Protein AF-A0A9J9QCH2-F1 (afdb_monomer_lite)

Foldseek 3Di:
DPPPPPDDPVLLVVLLVQLVVCVVVDPDSQRSLCVRQVVSPHHSVVNVVSNVVVLVVVVPDDDDDPPDDDDDDDQDPVNVVCVVVDDPPVVLVVQFADPPAFEKEAEDDDLPDPCQQVVVQLVVQKDFDFDPQCPDPVVPPCVSVVPDDPLVNVQCCCQQPVHDFNHKYFYASHLFWTFWIWTFHDHKDFAQPDDPSNDNRRGIMTGIDIPDGRGGDGCCVVQVNDTHDNGIDTPPRDD

Sequence (239 aa):
MKKTNKFSPEVRERAVRMVQEQRGDYPSLWAAIESIAPKIGCVPQTLNEWVIRAVTDDVQEDGESPGGLAYRVEAGVFKRICDDAKRDKVSEAQVGIRPDATVWKMSIEEAASDGVTRNYCFNHGEARIGWENAGDLLTQNFEKMAELGGKEKSSLRHFGFNVQPGDVVVCLKTVKTIQAVGVVTGSYQYESDVPPGVRTDYVHKLPIHWLATGIDLDITALNGGKQLCKCLGTAKAGL

InterPro domains:
  IPR036388 Winged helix-like DNA-binding domain superfamily [G3DSA:1.10.10.10] (1-65)
  IPR059470 Domain of unknown function DUF8426 [PF28530] (104-228)

Radius of gyration: 30.11 Å; chains: 1; bounding box: 72×35×80 Å

Structure (mmCIF, N/CA/C/O backbone):
data_AF-A0A9J9QCH2-F1
#
_entry.id   AF-A0A9J9QCH2-F1
#
loop_
_atom_site.group_PDB
_atom_site.id
_atom_site.type_symbol
_atom_site.label_atom_id
_atom_site.label_alt_id
_atom_site.label_comp_id
_atom_site.label_asym_id
_atom_site.label_entity_id
_atom_site.label_seq_id
_atom_site.pdbx_PDB_ins_code
_atom_site.Cartn_x
_atom_site.Cartn_y
_atom_site.Cartn_z
_atom_site.occupancy
_atom_site.B_iso_or_equiv
_atom_site.auth_seq_id
_atom_site.auth_comp_id
_atom_site.auth_asym_id
_atom_site.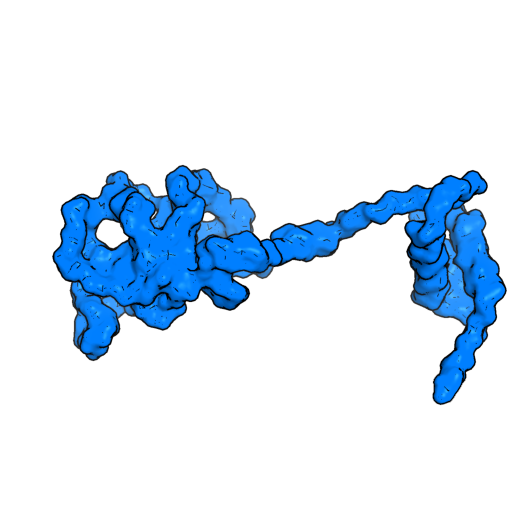auth_atom_id
_atom_site.pdbx_PDB_model_num
ATOM 1 N N . MET A 1 1 ? -8.515 -17.096 52.917 1.00 37.62 1 MET A N 1
ATOM 2 C CA . MET A 1 1 ? -9.091 -16.005 53.738 1.00 37.62 1 MET A CA 1
ATOM 3 C C . MET A 1 1 ? -10.393 -15.549 53.095 1.00 37.62 1 MET A C 1
ATOM 5 O O . MET A 1 1 ? -10.356 -15.093 51.959 1.00 37.62 1 MET A O 1
ATOM 9 N N . LYS A 1 2 ? -11.546 -15.723 53.755 1.00 44.03 2 LYS A N 1
ATOM 10 C CA . LYS A 1 2 ? -12.816 -15.171 53.255 1.00 44.03 2 LYS A CA 1
ATOM 11 C C . LYS A 1 2 ? -12.739 -13.648 53.406 1.00 44.03 2 LYS A C 1
ATOM 13 O O . LYS A 1 2 ? -12.554 -13.178 54.524 1.00 44.03 2 LYS A O 1
ATOM 18 N N . LYS A 1 3 ? -12.814 -12.891 52.304 1.00 49.59 3 LYS A N 1
ATOM 19 C CA . LYS A 1 3 ? -12.922 -11.424 52.365 1.00 49.59 3 LYS A CA 1
ATOM 20 C C . LYS A 1 3 ? -14.180 -11.105 53.172 1.00 49.59 3 LYS A C 1
ATOM 22 O O . LYS A 1 3 ? -15.280 -11.442 52.741 1.00 49.59 3 LYS A O 1
ATOM 27 N N . THR A 1 4 ? -14.024 -10.518 54.351 1.00 54.59 4 THR A N 1
ATOM 28 C CA . THR A 1 4 ? -15.150 -10.006 55.128 1.00 54.59 4 THR A CA 1
ATOM 29 C C . THR A 1 4 ? -15.750 -8.851 54.335 1.00 54.59 4 THR A C 1
ATOM 31 O O . THR A 1 4 ? -15.150 -7.786 54.194 1.00 54.59 4 THR A O 1
ATOM 34 N N . ASN A 1 5 ? -16.903 -9.091 53.710 1.00 59.94 5 ASN A N 1
ATOM 35 C CA . ASN A 1 5 ? -17.622 -8.054 52.984 1.00 59.94 5 ASN A CA 1
ATOM 36 C C . ASN A 1 5 ? -18.111 -7.039 54.022 1.00 59.94 5 ASN A C 1
ATOM 38 O O . ASN A 1 5 ? -18.976 -7.349 54.832 1.00 59.94 5 ASN A O 1
ATOM 42 N N . LYS A 1 6 ? -17.509 -5.845 54.028 1.00 71.69 6 LYS A N 1
ATOM 43 C CA . LYS A 1 6 ? -17.706 -4.811 55.061 1.00 71.69 6 LYS A CA 1
ATOM 44 C C . LYS A 1 6 ? -19.142 -4.263 55.124 1.00 71.69 6 LYS A C 1
ATOM 46 O O . LYS A 1 6 ? -19.502 -3.621 56.100 1.00 71.69 6 LYS A O 1
ATOM 51 N N . PHE A 1 7 ? -19.941 -4.529 54.090 1.00 81.19 7 PHE A N 1
ATOM 52 C CA . PHE A 1 7 ? -21.334 -4.111 53.947 1.00 81.19 7 PHE A CA 1
ATOM 53 C C . PHE A 1 7 ? -22.194 -5.326 53.603 1.00 81.19 7 PHE A C 1
ATOM 55 O O . PHE A 1 7 ? -21.839 -6.070 52.678 1.00 81.19 7 PHE A O 1
ATOM 62 N N . SER A 1 8 ? -23.294 -5.508 54.336 1.00 85.44 8 SER A N 1
ATOM 63 C CA . SER A 1 8 ? -24.247 -6.595 54.109 1.00 85.44 8 SER A CA 1
ATOM 64 C C . SER A 1 8 ? -25.074 -6.355 52.834 1.00 85.44 8 SER A C 1
ATOM 66 O O . SER A 1 8 ? -25.175 -5.205 52.391 1.00 85.44 8 SER A O 1
ATOM 68 N N . PRO A 1 9 ? -25.641 -7.406 52.215 1.00 85.00 9 PRO A N 1
ATOM 69 C CA . PRO A 1 9 ? -26.493 -7.271 51.030 1.00 85.00 9 PRO A CA 1
ATOM 70 C C . PRO A 1 9 ? -27.656 -6.293 51.239 1.00 85.00 9 PRO A C 1
ATOM 72 O O . PRO A 1 9 ? -27.883 -5.425 50.402 1.00 85.00 9 PRO A O 1
ATOM 75 N N . GLU A 1 10 ? -28.287 -6.329 52.413 1.00 85.44 10 GLU A N 1
ATOM 76 C CA . GLU A 1 10 ? -29.439 -5.487 52.755 1.00 85.44 10 GLU A CA 1
ATOM 77 C C . GLU A 1 10 ? -29.064 -3.997 52.781 1.00 85.44 10 GLU A C 1
ATOM 79 O O . GLU A 1 10 ? -29.846 -3.132 52.381 1.00 85.44 10 GLU A O 1
ATOM 84 N N . VAL A 1 11 ? -27.842 -3.671 53.226 1.00 88.25 11 VAL A N 1
ATOM 85 C CA . VAL A 1 11 ? -27.328 -2.291 53.205 1.00 88.25 11 VAL A CA 1
ATOM 86 C C . VAL A 1 11 ? -27.106 -1.816 51.769 1.00 88.25 11 VAL A C 1
ATOM 88 O O . VAL A 1 11 ? -27.379 -0.653 51.469 1.00 88.25 11 VAL A O 1
ATOM 91 N N . ARG A 1 12 ? -26.649 -2.698 50.872 1.00 89.00 12 ARG A N 1
ATOM 92 C CA . ARG A 1 12 ? -26.429 -2.364 49.455 1.00 89.00 12 ARG A CA 1
ATOM 93 C C . ARG A 1 12 ? -27.744 -2.120 48.737 1.00 89.00 12 ARG A C 1
ATOM 95 O O . ARG A 1 12 ? -27.887 -1.083 48.100 1.00 89.00 12 ARG A O 1
ATOM 102 N N . GLU A 1 13 ? -28.709 -3.019 48.899 1.00 87.19 13 GLU A N 1
ATOM 103 C CA . GLU A 1 13 ? -30.046 -2.890 48.309 1.00 87.19 13 GLU A CA 1
ATOM 104 C C . GLU A 1 13 ? -30.745 -1.618 48.793 1.00 87.19 13 GLU A C 1
ATOM 106 O O . GLU A 1 13 ? -31.268 -0.844 47.991 1.00 87.19 13 GLU A O 1
ATOM 111 N N . ARG A 1 14 ? -30.677 -1.329 50.100 1.00 90.62 14 ARG A N 1
ATOM 112 C CA . ARG A 1 14 ? -31.226 -0.088 50.660 1.00 90.62 14 ARG A CA 1
ATOM 113 C C . ARG A 1 14 ? -30.552 1.156 50.079 1.00 90.62 14 ARG A C 1
ATOM 115 O O . ARG A 1 14 ? -31.236 2.143 49.818 1.00 90.62 14 ARG A O 1
ATOM 122 N N . ALA A 1 15 ? -29.231 1.132 49.915 1.00 90.88 15 ALA A N 1
ATOM 123 C CA . ALA A 1 15 ? -28.486 2.254 49.358 1.00 90.88 15 ALA A CA 1
ATOM 124 C C . ALA A 1 15 ? -28.833 2.490 47.880 1.00 90.88 15 ALA A C 1
ATOM 126 O O . ALA A 1 15 ? -29.064 3.633 47.491 1.00 90.88 15 ALA A O 1
ATOM 127 N N . VAL A 1 16 ? -28.943 1.423 47.081 1.00 89.94 16 VAL A N 1
ATOM 128 C CA . VAL A 1 16 ? -29.374 1.494 45.675 1.00 89.94 16 VAL A CA 1
ATOM 129 C C . VAL A 1 16 ? -30.797 2.041 45.571 1.00 89.94 16 VAL A C 1
ATOM 131 O O . VAL A 1 16 ? -31.025 2.984 44.816 1.00 89.94 16 VAL A O 1
ATOM 134 N N . ARG A 1 17 ? -31.734 1.538 46.385 1.00 89.81 17 ARG A N 1
ATOM 135 C CA . ARG A 1 17 ? -33.118 2.034 46.409 1.00 89.81 17 ARG A CA 1
ATOM 136 C C . ARG A 1 17 ? -33.195 3.516 46.776 1.00 89.81 17 ARG A C 1
ATOM 138 O O . ARG A 1 17 ? -33.914 4.268 46.134 1.00 89.81 17 ARG A O 1
ATOM 145 N N . MET A 1 18 ? -32.405 3.965 47.751 1.00 90.94 18 MET A N 1
ATOM 146 C CA . MET A 1 18 ? -32.353 5.382 48.131 1.00 90.94 18 MET A CA 1
ATOM 147 C C . MET A 1 18 ? -31.855 6.274 46.984 1.00 90.94 18 MET A C 1
ATOM 149 O O . MET A 1 18 ? -32.381 7.368 46.788 1.00 90.94 18 MET A O 1
ATOM 153 N N . VAL A 1 19 ? -30.867 5.809 46.209 1.00 89.75 19 VAL A N 1
ATOM 154 C CA . VAL A 1 19 ? -30.395 6.513 45.004 1.00 89.75 19 VAL A CA 1
ATOM 155 C C . VAL A 1 19 ? -31.485 6.574 43.938 1.00 89.75 19 VAL A C 1
ATOM 157 O O . VAL A 1 19 ? -31.624 7.609 43.292 1.00 89.75 19 VAL A O 1
ATOM 160 N N . GLN A 1 20 ? -32.264 5.505 43.766 1.00 85.62 20 GLN A N 1
ATOM 161 C CA . GLN A 1 20 ? -33.381 5.463 42.818 1.00 85.62 20 GLN A CA 1
ATOM 162 C C . GLN A 1 20 ? -34.517 6.413 43.228 1.00 85.62 20 GLN A C 1
ATOM 164 O O . GLN A 1 20 ? -34.970 7.198 42.400 1.00 85.62 20 GLN A O 1
ATOM 169 N N . GLU A 1 21 ? -34.925 6.396 44.500 1.00 87.75 21 GLU A N 1
ATOM 170 C CA . GLU A 1 21 ? -36.003 7.240 45.040 1.00 87.75 21 GLU A CA 1
ATOM 171 C C . GLU A 1 21 ? -35.668 8.735 44.958 1.00 87.75 21 GLU A C 1
ATOM 173 O O . GLU A 1 21 ? -36.505 9.536 44.553 1.00 87.75 21 GLU A O 1
ATOM 178 N N . GLN A 1 22 ? -34.435 9.119 45.302 1.00 87.06 22 GLN A N 1
ATOM 179 C CA . GLN A 1 22 ? -34.020 10.528 45.323 1.00 87.06 22 GLN A CA 1
ATOM 180 C C . GLN A 1 22 ? -33.456 11.004 43.977 1.00 87.06 22 GLN A C 1
ATOM 182 O O . GLN A 1 22 ? -33.099 12.169 43.842 1.00 87.06 22 GLN A O 1
ATOM 187 N N . ARG A 1 23 ? -33.365 10.137 42.956 1.00 82.19 23 ARG A N 1
ATOM 188 C CA . ARG A 1 23 ? -32.732 10.441 41.658 1.00 82.19 23 ARG A CA 1
ATOM 189 C C . ARG A 1 23 ? -33.266 11.717 41.007 1.00 82.19 23 ARG A C 1
ATOM 191 O O . ARG A 1 23 ? -32.474 12.442 40.400 1.00 82.19 23 ARG A O 1
ATOM 198 N N . GLY A 1 24 ? -34.583 11.929 41.088 1.00 82.56 24 GLY A N 1
ATOM 199 C CA . GLY A 1 24 ? -35.300 13.040 40.455 1.00 82.56 24 GLY A CA 1
ATOM 200 C C . GLY A 1 24 ? -34.957 14.411 41.035 1.00 82.56 24 GLY A C 1
ATOM 201 O O . GLY A 1 24 ? -35.100 15.412 40.339 1.00 82.56 24 GLY A O 1
ATOM 202 N N . ASP A 1 25 ? -34.420 14.447 42.254 1.00 90.56 25 ASP A N 1
ATOM 203 C CA . ASP A 1 25 ? -34.044 15.684 42.942 1.00 90.56 25 ASP A CA 1
ATOM 204 C C . ASP A 1 25 ? -32.638 16.177 42.548 1.00 90.56 25 ASP A C 1
ATOM 206 O O . ASP A 1 25 ? -32.209 17.251 42.974 1.00 90.56 25 ASP A O 1
ATOM 210 N N . TYR A 1 26 ? -31.903 15.411 41.725 1.00 88.19 26 TYR A N 1
ATOM 211 C CA . TYR A 1 26 ? -30.518 15.708 41.348 1.00 88.19 26 TYR A CA 1
ATOM 212 C C . TYR A 1 26 ? -30.301 15.778 39.827 1.00 88.19 26 TYR A C 1
ATOM 214 O O . TYR A 1 26 ? -30.812 14.946 39.071 1.00 88.19 26 TYR A O 1
ATOM 222 N N . PRO A 1 27 ? -29.418 16.679 39.352 1.00 81.12 27 PRO A N 1
ATOM 223 C CA . PRO A 1 27 ? -29.160 16.877 37.924 1.00 81.12 27 PRO A CA 1
ATOM 224 C C . PRO A 1 27 ? -28.510 15.667 37.228 1.00 81.12 27 PRO A C 1
ATOM 226 O O . PRO A 1 27 ? -28.588 15.544 36.008 1.00 81.12 27 PRO A O 1
ATOM 229 N N . SER A 1 28 ? -27.864 14.749 37.959 1.00 85.81 28 SER A N 1
ATOM 230 C CA . SER A 1 28 ? -27.173 13.592 37.370 1.00 85.81 28 SER A CA 1
ATOM 231 C C . SER A 1 28 ? -27.058 12.389 38.318 1.00 85.81 28 SER A C 1
ATOM 233 O O . SER A 1 28 ? -27.142 12.540 39.537 1.00 85.81 28 SER A O 1
ATOM 235 N N . LEU A 1 29 ? -26.866 11.202 37.713 1.00 81.00 29 LEU A N 1
ATOM 236 C CA . LEU A 1 29 ? -26.454 9.926 38.327 1.00 81.00 29 LEU A CA 1
ATOM 237 C C . LEU A 1 29 ? -25.545 10.153 39.522 1.00 81.00 29 LEU A C 1
ATOM 239 O O . LEU A 1 29 ? -25.828 9.903 40.693 1.00 81.00 29 LEU A O 1
ATOM 243 N N . TRP A 1 30 ? -24.426 10.714 39.115 1.00 88.19 30 TRP A N 1
ATOM 244 C CA . TRP A 1 30 ? -23.286 10.970 39.940 1.00 88.19 30 TRP A CA 1
ATOM 245 C C . TRP A 1 30 ? -23.596 11.952 41.074 1.00 88.19 30 TRP A C 1
ATOM 247 O O . TRP A 1 30 ? -23.216 11.681 42.204 1.00 88.19 30 TRP A O 1
ATOM 257 N N . ALA A 1 31 ? -24.376 13.011 40.825 1.00 85.44 31 ALA A N 1
ATOM 258 C CA . ALA A 1 31 ? -24.753 13.975 41.862 1.00 85.44 31 ALA A CA 1
ATOM 259 C C . ALA A 1 31 ? -25.619 13.353 42.976 1.00 85.44 31 ALA A C 1
ATOM 261 O O . ALA A 1 31 ? -25.411 13.644 44.156 1.00 85.44 31 ALA A O 1
ATOM 262 N N . ALA A 1 32 ? -26.552 12.459 42.627 1.00 89.81 32 ALA A N 1
ATOM 263 C CA . ALA A 1 32 ? -27.333 11.715 43.620 1.00 89.81 32 ALA A CA 1
ATOM 264 C C . ALA A 1 32 ? -26.433 10.772 44.441 1.00 89.81 32 ALA A C 1
ATOM 266 O O . ALA A 1 32 ? -26.502 10.742 45.671 1.00 89.81 32 ALA A O 1
ATOM 267 N N . ILE A 1 33 ? -25.536 10.044 43.768 1.00 90.88 33 ILE A N 1
ATOM 268 C CA . ILE A 1 33 ? -24.588 9.115 44.399 1.00 90.88 33 ILE A CA 1
ATOM 269 C C . ILE A 1 33 ? -23.634 9.850 45.353 1.00 90.88 33 ILE A C 1
ATOM 271 O O . ILE A 1 33 ? -23.445 9.406 46.486 1.00 90.88 33 ILE A O 1
ATOM 275 N N . GLU A 1 34 ? -23.066 10.983 44.935 1.00 92.69 34 GLU A N 1
ATOM 276 C CA . GLU A 1 34 ? -22.178 11.808 45.763 1.00 92.69 34 GLU A CA 1
ATOM 277 C C . GLU A 1 34 ? -22.878 12.319 47.026 1.00 92.69 34 GLU A C 1
ATOM 279 O O . GLU A 1 34 ? -22.270 12.359 48.095 1.00 92.69 34 GLU A O 1
ATOM 284 N N . SER A 1 35 ? -24.168 12.655 46.931 1.00 92.25 35 SER A N 1
ATOM 285 C CA . SER A 1 35 ? -24.957 13.128 48.072 1.00 92.25 35 SER A CA 1
ATOM 286 C C . SER A 1 35 ? -25.361 12.005 49.041 1.00 92.25 35 SER A C 1
ATOM 288 O O . SER A 1 35 ? -25.487 12.235 50.248 1.00 92.25 35 SER A O 1
ATOM 290 N N . ILE A 1 36 ? -25.568 10.783 48.540 1.00 92.62 36 ILE A N 1
ATOM 291 C CA . ILE A 1 36 ? -26.094 9.652 49.322 1.00 92.62 36 ILE A CA 1
ATOM 292 C C . ILE A 1 36 ? -24.981 8.798 49.933 1.00 92.62 36 ILE A C 1
ATOM 294 O O . ILE A 1 36 ? -25.135 8.320 51.058 1.00 92.62 36 ILE A O 1
ATOM 298 N N . ALA A 1 37 ? -23.839 8.635 49.260 1.00 92.00 37 ALA A N 1
ATOM 299 C CA . ALA A 1 37 ? -22.751 7.780 49.739 1.00 92.00 37 ALA A CA 1
ATOM 300 C C . ALA A 1 37 ? -22.273 8.112 51.174 1.00 92.00 37 ALA A C 1
ATOM 302 O O . ALA A 1 37 ? -22.165 7.176 51.980 1.00 92.00 37 ALA A O 1
ATOM 303 N N . PRO A 1 38 ? -22.114 9.397 51.572 1.00 92.75 38 PRO A N 1
ATOM 304 C CA . PRO A 1 38 ? -21.778 9.755 52.950 1.00 92.75 38 PRO A CA 1
ATOM 305 C C . PRO A 1 38 ? -22.840 9.328 53.974 1.00 92.75 38 PRO A C 1
ATOM 307 O O . PRO A 1 38 ? -22.487 8.937 55.083 1.00 92.75 38 PRO A O 1
ATOM 310 N N . LYS A 1 39 ? -24.133 9.338 53.606 1.00 92.06 39 LYS A N 1
ATOM 311 C CA . LYS A 1 39 ? -25.252 8.938 54.487 1.00 92.06 39 LYS A CA 1
ATOM 312 C C . LYS A 1 39 ? -25.252 7.434 54.784 1.00 92.06 39 LYS A C 1
ATOM 314 O O . LYS A 1 39 ? -25.734 7.012 55.829 1.00 92.06 39 LYS A O 1
ATOM 319 N N . ILE A 1 40 ? -24.709 6.635 53.866 1.00 90.81 40 ILE A N 1
ATOM 320 C CA . ILE A 1 40 ? -24.558 5.178 53.998 1.00 90.81 40 ILE A CA 1
ATOM 321 C C . ILE A 1 40 ? -23.216 4.809 54.661 1.00 90.81 40 ILE A C 1
ATOM 323 O O . ILE A 1 40 ? -23.044 3.690 55.142 1.00 90.81 40 ILE A O 1
ATOM 327 N N . GLY A 1 41 ? -22.263 5.746 54.716 1.00 90.00 41 GLY A N 1
ATOM 328 C CA . GLY A 1 41 ? -20.914 5.507 55.236 1.00 90.00 41 GLY A CA 1
ATOM 329 C C . GLY A 1 41 ? -19.997 4.792 54.237 1.00 90.00 41 GLY A C 1
ATOM 3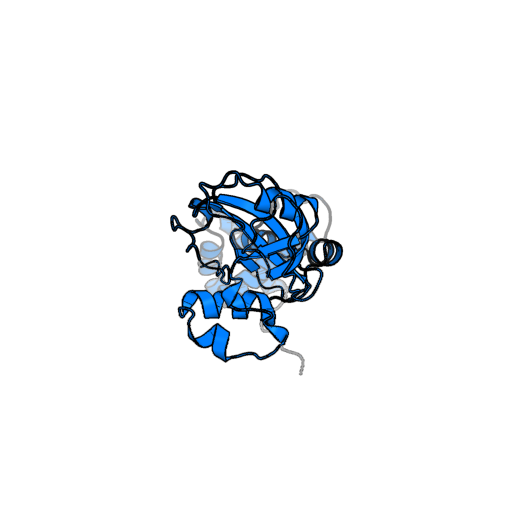30 O O . GLY A 1 41 ? -19.092 4.060 54.639 1.00 90.00 41 GLY A O 1
ATOM 331 N N . CYS A 1 42 ? -20.232 4.979 52.936 1.00 89.81 42 CYS A N 1
ATOM 332 C CA . CYS A 1 42 ? -19.398 4.443 51.860 1.00 89.81 42 CYS A CA 1
ATOM 333 C C . CYS A 1 42 ? -18.866 5.571 50.965 1.00 89.81 42 CYS A C 1
ATOM 335 O O . CYS A 1 42 ? -19.322 6.710 51.040 1.00 89.81 42 CYS A O 1
ATOM 337 N N . VAL A 1 43 ? -17.875 5.266 50.126 1.00 91.00 43 VAL A N 1
ATOM 338 C CA . VAL A 1 43 ? -17.380 6.226 49.129 1.00 91.00 43 VAL A CA 1
ATOM 339 C C . VAL A 1 43 ? -18.273 6.202 47.878 1.00 91.00 43 VAL A C 1
ATOM 341 O O . VAL A 1 43 ? -18.790 5.132 47.541 1.00 91.00 43 VAL A O 1
ATOM 344 N N . PRO A 1 44 ? -18.447 7.331 47.159 1.00 90.44 44 PRO A N 1
ATOM 345 C CA . PRO A 1 44 ? -19.302 7.414 45.968 1.00 90.44 44 PRO A CA 1
ATOM 346 C C . PRO A 1 44 ? -19.027 6.329 44.922 1.00 90.44 44 PRO A C 1
ATOM 348 O O . PRO A 1 44 ? -19.959 5.775 44.348 1.00 90.44 44 PRO A O 1
ATOM 351 N N . GLN A 1 45 ? -17.760 5.953 44.726 1.00 89.06 45 GLN A N 1
ATOM 352 C CA . GLN A 1 45 ? -17.367 4.893 43.794 1.00 89.06 45 GLN A CA 1
ATOM 353 C C . GLN A 1 45 ? -17.980 3.536 44.167 1.00 89.06 45 GLN A C 1
ATOM 355 O O . GLN A 1 45 ? -18.471 2.825 43.297 1.00 89.06 45 GLN A O 1
ATOM 360 N N . THR A 1 46 ? -18.009 3.196 45.459 1.00 89.75 46 THR A N 1
ATOM 361 C CA . THR A 1 46 ? -18.590 1.940 45.953 1.00 89.75 46 THR A CA 1
ATOM 362 C C . THR A 1 46 ? -20.101 1.906 45.751 1.00 89.75 46 THR A C 1
ATOM 364 O O . THR A 1 46 ? -20.644 0.887 45.333 1.00 89.75 46 THR A O 1
ATOM 367 N N . LEU A 1 47 ? -20.784 3.023 46.009 1.00 89.81 47 LEU A N 1
ATOM 368 C CA . LEU A 1 47 ? -22.220 3.121 45.761 1.00 89.81 47 LEU A CA 1
ATOM 369 C C . LEU A 1 47 ? -22.534 3.054 44.258 1.00 89.81 47 LEU A C 1
ATOM 371 O O . LEU A 1 47 ? -23.476 2.374 43.861 1.00 89.81 47 LEU A O 1
ATOM 375 N N . ASN A 1 48 ? -21.710 3.682 43.417 1.00 90.19 48 ASN A N 1
ATOM 376 C CA . ASN A 1 48 ? -21.834 3.602 41.963 1.00 90.19 48 ASN A CA 1
ATOM 377 C C . ASN A 1 48 ? -21.686 2.165 41.441 1.00 90.19 48 ASN A C 1
ATOM 379 O O . ASN A 1 48 ? -22.467 1.742 40.597 1.00 90.19 48 ASN A O 1
ATOM 383 N N . GLU A 1 49 ? -20.741 1.384 41.973 1.00 88.00 49 GLU A N 1
ATOM 384 C CA . GLU A 1 49 ? -20.601 -0.039 41.629 1.00 88.00 49 GLU A CA 1
ATOM 385 C C . GLU A 1 49 ? -21.859 -0.849 41.964 1.00 88.00 49 GLU A C 1
ATOM 387 O O . GLU A 1 49 ? -22.270 -1.698 41.173 1.00 88.00 49 GLU A O 1
ATOM 392 N N . TRP A 1 50 ? -22.492 -0.595 43.115 1.00 89.62 50 TRP A N 1
ATOM 393 C CA . TRP A 1 50 ? -23.731 -1.282 43.497 1.00 89.62 50 TRP A CA 1
ATOM 394 C C . TRP A 1 50 ? -24.902 -0.895 42.596 1.00 89.62 50 TRP A C 1
ATOM 396 O O . TRP A 1 50 ? -25.667 -1.768 42.200 1.00 89.62 50 TRP A O 1
ATOM 406 N N . VAL A 1 51 ? -25.010 0.386 42.231 1.00 86.06 51 VAL A N 1
ATOM 407 C CA . VAL A 1 51 ? -26.039 0.883 41.307 1.00 86.06 51 VAL A CA 1
ATOM 408 C C . VAL A 1 51 ? -25.855 0.287 39.912 1.00 86.06 51 VAL A C 1
ATOM 410 O O . VAL A 1 51 ? -26.819 -0.211 39.341 1.00 86.06 51 VAL A O 1
ATOM 413 N N . ILE A 1 52 ? -24.629 0.276 39.375 1.00 82.31 52 ILE A N 1
ATOM 414 C CA . ILE A 1 52 ? -24.335 -0.344 38.074 1.00 82.31 52 ILE A CA 1
ATOM 415 C C . ILE A 1 52 ? -24.694 -1.826 38.111 1.00 82.31 52 ILE A C 1
ATOM 417 O O . ILE A 1 52 ? -25.348 -2.321 37.198 1.00 82.31 52 ILE A O 1
ATOM 421 N N . ARG A 1 53 ? -24.297 -2.537 39.170 1.00 81.19 53 ARG A N 1
ATOM 422 C CA . ARG A 1 53 ? -24.567 -3.968 39.295 1.00 81.19 53 ARG A CA 1
ATOM 423 C C . ARG A 1 53 ? -26.061 -4.270 39.362 1.00 81.19 53 ARG A C 1
ATOM 425 O O . ARG A 1 53 ? -26.504 -5.123 38.612 1.00 81.19 53 ARG A O 1
ATOM 432 N N . ALA A 1 54 ? -26.826 -3.518 40.152 1.00 80.75 54 ALA A N 1
ATOM 433 C CA . ALA A 1 54 ? -28.280 -3.657 40.205 1.00 80.75 54 ALA A CA 1
ATOM 434 C C . ALA A 1 54 ? -28.930 -3.443 38.829 1.00 80.75 54 ALA A C 1
ATOM 436 O O . ALA A 1 54 ? -29.770 -4.233 38.428 1.00 80.75 54 ALA A O 1
ATOM 437 N N . VAL A 1 55 ? -28.478 -2.439 38.067 1.00 68.81 55 VAL A N 1
ATOM 438 C CA . VAL A 1 55 ? -28.946 -2.200 36.688 1.00 68.81 55 VAL A CA 1
ATOM 439 C C . VAL A 1 55 ? -28.538 -3.329 35.733 1.00 68.81 55 VAL A C 1
ATOM 441 O O . VAL A 1 55 ? -29.235 -3.587 34.763 1.00 68.81 55 VAL A O 1
ATOM 444 N N . THR A 1 56 ? -27.404 -3.990 35.969 1.00 68.88 56 THR A N 1
ATOM 445 C CA . THR A 1 56 ? -26.911 -5.066 35.092 1.00 68.88 56 THR A CA 1
ATOM 446 C C . THR A 1 56 ? -27.610 -6.396 35.383 1.00 68.88 56 THR A C 1
ATOM 448 O O . THR A 1 56 ? -27.888 -7.148 34.452 1.00 68.88 56 THR A O 1
ATOM 451 N N . ASP A 1 57 ? -27.904 -6.663 36.657 1.00 64.44 57 ASP A N 1
ATOM 452 C CA . ASP A 1 57 ? -28.633 -7.847 37.116 1.00 64.44 57 ASP A CA 1
ATOM 453 C C . ASP A 1 57 ? -30.123 -7.767 36.687 1.00 64.44 57 ASP A C 1
ATOM 455 O O . ASP A 1 57 ? -30.665 -8.767 36.225 1.00 64.44 57 ASP A O 1
ATOM 459 N N . ASP A 1 58 ? -30.737 -6.569 36.677 1.00 55.22 58 ASP A N 1
ATOM 460 C CA . ASP A 1 58 ? -32.104 -6.315 36.153 1.00 55.22 58 ASP A CA 1
ATOM 461 C C . ASP A 1 58 ? -32.257 -6.596 34.643 1.00 55.22 58 ASP A C 1
ATOM 463 O O . ASP A 1 58 ? -33.364 -6.759 34.141 1.00 55.22 58 ASP A O 1
ATOM 467 N N . VAL A 1 59 ? -31.157 -6.628 33.883 1.00 54.78 59 VAL A N 1
ATOM 468 C CA . VAL A 1 59 ? -31.177 -6.859 32.424 1.00 54.78 59 VAL A CA 1
ATOM 469 C C . VAL A 1 59 ? -31.088 -8.356 32.082 1.00 54.78 59 VAL A C 1
ATOM 471 O O . VAL A 1 59 ? -31.260 -8.728 30.922 1.00 54.78 59 VAL A O 1
ATOM 474 N N . GLN A 1 60 ? -30.827 -9.228 33.066 1.00 48.41 60 GLN A N 1
ATOM 475 C CA . GLN A 1 60 ? -30.733 -10.680 32.859 1.00 48.41 60 GLN A CA 1
ATOM 476 C C . GLN A 1 60 ? -32.017 -11.455 33.199 1.00 48.41 60 GLN A C 1
ATOM 478 O O . GLN A 1 60 ? -32.117 -12.612 32.792 1.00 48.41 60 GLN A O 1
ATOM 483 N N . GLU A 1 61 ? -32.999 -10.845 33.871 1.00 43.81 61 GLU A N 1
ATOM 484 C CA . GLU A 1 61 ? -34.327 -11.435 34.088 1.00 43.81 61 GLU A CA 1
ATOM 485 C C . GLU A 1 61 ? -35.365 -10.751 33.182 1.00 43.81 61 GLU A C 1
ATOM 487 O O . GLU A 1 61 ? -35.622 -9.553 33.270 1.00 43.81 61 GLU A O 1
ATOM 492 N N . ASP A 1 62 ? -35.913 -11.526 32.246 1.00 41.44 62 ASP A N 1
ATOM 493 C CA . ASP A 1 62 ? -36.887 -11.097 31.246 1.00 41.44 62 ASP A CA 1
ATOM 494 C C . ASP A 1 62 ? -38.110 -10.374 31.842 1.00 41.44 62 ASP A C 1
ATOM 496 O O . ASP A 1 62 ? -38.750 -10.867 32.766 1.00 41.44 62 ASP A O 1
ATOM 500 N N . GLY A 1 63 ? -38.534 -9.301 31.166 1.00 46.22 63 GLY A N 1
ATOM 501 C CA . GLY A 1 63 ? -39.943 -8.906 31.104 1.00 46.22 63 GLY A CA 1
ATOM 502 C C . GLY A 1 63 ? -40.475 -8.064 32.266 1.00 46.22 63 GLY A C 1
ATOM 503 O O . GLY A 1 63 ? -40.812 -8.567 33.327 1.00 46.22 63 GLY A O 1
ATOM 504 N N . GLU A 1 64 ? -40.684 -6.780 31.969 1.00 52.03 64 GLU A N 1
ATOM 505 C CA . GLU A 1 64 ? -41.775 -5.948 32.497 1.00 52.03 64 GLU A CA 1
ATOM 506 C C . GLU A 1 64 ? -41.975 -5.940 34.030 1.00 52.03 64 GLU A C 1
ATOM 508 O O . GLU A 1 64 ? -42.793 -6.669 34.587 1.00 52.03 64 GLU A O 1
ATOM 513 N N . SER A 1 65 ? -41.316 -4.993 34.708 1.00 41.47 65 SER A N 1
ATOM 514 C CA . SER A 1 65 ? -41.726 -4.534 36.042 1.00 41.47 65 SER A CA 1
ATOM 515 C C . SER A 1 65 ? -42.353 -3.130 35.972 1.00 41.47 65 SER A C 1
ATOM 517 O O . SER A 1 65 ? -41.752 -2.216 35.396 1.00 41.47 65 SER A O 1
ATOM 519 N N . PRO A 1 66 ? -43.544 -2.910 36.568 1.00 46.09 66 PRO A N 1
ATOM 520 C CA . PRO A 1 66 ? -44.253 -1.638 36.511 1.00 46.09 66 PRO A CA 1
ATOM 521 C C . PRO A 1 66 ? -43.582 -0.617 37.440 1.00 46.09 66 PRO A C 1
ATOM 523 O O . PRO A 1 66 ? -43.762 -0.646 38.655 1.00 46.09 66 PRO A O 1
ATOM 526 N N . GLY A 1 67 ? -42.806 0.298 36.856 1.00 49.97 67 GLY A N 1
ATOM 527 C CA . GLY A 1 67 ? -42.249 1.472 37.545 1.00 49.97 67 GLY A CA 1
ATOM 528 C C . GLY A 1 67 ? -40.722 1.600 37.542 1.00 49.97 67 GLY A C 1
ATOM 529 O O . GLY A 1 67 ? -40.210 2.589 38.062 1.00 49.97 67 GLY A O 1
ATOM 530 N N . GLY A 1 68 ? -39.986 0.656 36.949 1.00 49.34 68 GLY A N 1
ATOM 531 C CA . GLY A 1 68 ? -38.527 0.738 36.811 1.00 49.34 68 GLY A CA 1
ATOM 532 C C . GLY A 1 68 ? -38.110 1.590 35.610 1.00 49.34 68 GLY A C 1
ATOM 533 O O . GLY A 1 68 ? -38.602 1.388 34.501 1.00 49.34 68 GLY A O 1
ATOM 534 N N . LEU A 1 69 ? -37.199 2.551 35.805 1.00 52.56 69 LEU A N 1
ATOM 535 C CA . LEU A 1 69 ? -36.584 3.287 34.697 1.00 52.56 69 LEU A CA 1
ATOM 536 C C . LEU A 1 69 ? -35.803 2.318 33.796 1.00 52.56 69 LEU A C 1
ATOM 538 O O . LEU A 1 69 ? -34.687 1.918 34.121 1.00 52.56 69 LEU A O 1
ATOM 542 N N . ALA A 1 70 ? -36.367 1.998 32.635 1.00 53.34 70 ALA A N 1
ATOM 543 C CA . ALA A 1 70 ? -35.645 1.346 31.555 1.00 53.34 70 ALA A CA 1
ATOM 544 C C . ALA A 1 70 ? -34.701 2.363 30.893 1.00 53.34 70 ALA A C 1
ATOM 546 O O . ALA A 1 70 ? -35.140 3.352 30.303 1.00 53.34 70 ALA A O 1
ATOM 547 N N . TYR A 1 71 ? -33.394 2.127 30.979 1.00 54.56 71 TYR A N 1
ATOM 548 C CA . TYR A 1 71 ? -32.403 2.900 30.234 1.00 54.56 71 TYR A CA 1
ATOM 549 C C . TYR A 1 71 ? -32.012 2.146 28.969 1.00 54.56 71 TYR A C 1
ATOM 551 O O . TYR A 1 71 ? -31.632 0.976 29.016 1.00 54.56 71 TYR A O 1
ATOM 559 N N . ARG A 1 72 ? -32.042 2.832 27.825 1.00 63.81 72 ARG A N 1
ATOM 560 C CA . ARG A 1 72 ? -31.476 2.288 26.593 1.00 63.81 72 ARG A CA 1
ATOM 561 C C . ARG A 1 72 ? -29.959 2.434 26.648 1.00 63.81 72 ARG A C 1
ATOM 563 O O . ARG A 1 72 ? -29.434 3.543 26.574 1.00 63.81 72 ARG A O 1
ATOM 570 N N . VAL A 1 73 ? -29.251 1.318 26.791 1.00 70.44 73 VAL A N 1
ATOM 571 C CA . VAL A 1 73 ? -27.789 1.300 26.687 1.00 70.44 73 VAL A CA 1
ATOM 572 C C . VAL A 1 73 ? -27.411 1.546 25.229 1.00 70.44 73 VAL A C 1
ATOM 574 O O . VAL A 1 73 ? -27.574 0.674 24.378 1.00 70.44 73 VAL A O 1
ATOM 577 N N . GLU A 1 74 ? -26.905 2.740 24.933 1.00 72.19 74 GLU A N 1
ATOM 578 C CA . GLU A 1 74 ? -26.370 3.079 23.616 1.00 72.19 74 GLU A CA 1
ATOM 579 C C . GLU A 1 74 ? -24.840 3.019 23.621 1.00 72.19 74 GLU A C 1
ATOM 581 O O . GLU A 1 74 ? -24.176 3.286 24.627 1.00 72.19 74 GLU A O 1
ATOM 586 N N . ALA A 1 75 ? -24.255 2.633 22.486 1.00 76.00 75 ALA A N 1
ATOM 587 C CA . ALA A 1 75 ? -22.809 2.616 22.335 1.00 76.00 75 ALA A CA 1
ATOM 588 C C . ALA A 1 75 ? -22.254 4.040 22.491 1.00 76.00 75 ALA A C 1
ATOM 590 O O . ALA A 1 75 ? -22.500 4.911 21.656 1.00 76.00 75 ALA A O 1
ATOM 591 N N . GLY A 1 76 ? -21.471 4.264 23.549 1.00 76.75 76 GLY A N 1
ATOM 592 C CA . GLY A 1 76 ? -20.745 5.517 23.724 1.00 76.75 76 GLY A CA 1
ATOM 593 C C . GLY A 1 76 ? -19.748 5.763 22.587 1.00 76.75 76 GLY A C 1
ATOM 594 O O . GLY A 1 76 ? -19.327 4.833 21.895 1.00 76.75 76 GLY A O 1
ATOM 595 N N . VAL A 1 77 ? -19.323 7.019 22.428 1.00 78.44 77 VAL A N 1
ATOM 596 C CA . VAL A 1 77 ? -18.385 7.458 21.373 1.00 78.44 77 VAL A CA 1
ATOM 597 C C . VAL A 1 77 ? -17.132 6.580 21.316 1.00 78.44 77 VAL A C 1
ATOM 599 O O . VAL A 1 77 ? -16.725 6.163 20.240 1.00 78.44 77 VAL A O 1
ATOM 602 N N . PHE A 1 78 ? -16.567 6.222 22.470 1.00 67.88 78 PHE A N 1
ATOM 603 C CA . PHE A 1 78 ? -15.395 5.350 22.539 1.00 67.88 78 PHE A CA 1
ATOM 604 C C . PHE A 1 78 ? -15.649 3.955 21.954 1.00 67.88 78 PHE A C 1
ATOM 606 O O . PHE A 1 78 ? -14.836 3.461 21.183 1.00 67.88 78 PHE A O 1
ATOM 613 N N . LYS A 1 79 ? -16.797 3.335 22.265 1.00 75.00 79 LYS A N 1
ATOM 614 C CA . LYS A 1 79 ? -17.149 2.018 21.720 1.00 75.00 79 LYS A CA 1
ATOM 615 C C . LYS A 1 79 ? -17.303 2.086 20.201 1.00 75.00 79 LYS A C 1
ATOM 617 O O . LYS A 1 79 ? -16.788 1.216 19.516 1.00 75.00 79 LYS A O 1
ATOM 622 N N . ARG A 1 80 ? -17.925 3.152 19.687 1.00 74.69 80 ARG A N 1
ATOM 623 C CA . ARG A 1 80 ? -18.045 3.390 18.240 1.00 74.69 80 ARG A CA 1
ATOM 624 C C . ARG A 1 80 ? -16.676 3.531 17.573 1.00 74.69 80 ARG A C 1
ATOM 626 O O . ARG A 1 80 ? -16.430 2.852 16.594 1.00 74.69 80 ARG A O 1
ATOM 633 N N . ILE A 1 81 ? -15.762 4.307 18.161 1.00 74.31 81 ILE A N 1
ATOM 634 C CA . ILE A 1 81 ? -14.376 4.422 17.673 1.00 74.31 81 ILE A CA 1
ATOM 635 C C . ILE A 1 81 ? -13.674 3.057 17.686 1.00 74.31 81 ILE A C 1
ATOM 637 O O . ILE A 1 81 ? -12.982 2.713 16.734 1.00 74.31 81 ILE A O 1
ATOM 641 N N . CYS A 1 82 ? -13.837 2.269 18.751 1.00 75.12 82 CYS A N 1
ATOM 642 C CA . CYS A 1 82 ? -13.247 0.934 18.833 1.00 75.12 82 CYS A CA 1
ATOM 643 C C . CYS A 1 82 ? -13.836 -0.042 17.812 1.00 75.12 82 CYS A C 1
ATOM 645 O O . CYS A 1 82 ? -13.093 -0.877 17.306 1.00 75.12 82 CYS A O 1
ATOM 647 N N . ASP A 1 83 ? -15.138 0.044 17.539 1.00 76.31 83 ASP A N 1
ATOM 648 C CA . ASP A 1 83 ? -15.822 -0.785 16.549 1.00 76.31 83 ASP A CA 1
ATOM 649 C C . ASP A 1 83 ? -15.419 -0.373 15.119 1.00 76.31 83 ASP A C 1
ATOM 651 O O . ASP A 1 83 ? -15.108 -1.247 14.315 1.00 76.31 83 ASP A O 1
ATOM 655 N N . ASP A 1 84 ? -15.290 0.929 14.834 1.00 71.75 84 ASP A N 1
ATOM 656 C CA . ASP A 1 84 ? -14.793 1.458 13.552 1.00 71.75 84 ASP A CA 1
ATOM 657 C C . ASP A 1 84 ? -13.309 1.113 13.318 1.00 71.75 84 ASP A C 1
ATOM 659 O O . ASP A 1 84 ? -12.887 0.833 12.198 1.00 71.75 84 ASP A O 1
ATOM 663 N N . ALA A 1 85 ? -12.498 1.104 14.381 1.00 69.19 85 ALA A N 1
ATOM 664 C CA . ALA A 1 85 ? -11.090 0.706 14.329 1.00 69.19 85 ALA A CA 1
ATOM 665 C C . ALA A 1 85 ? -10.891 -0.820 14.332 1.00 69.19 85 ALA A C 1
ATOM 667 O O . ALA A 1 85 ? -9.756 -1.308 14.239 1.00 69.19 85 ALA A O 1
ATOM 668 N N . LYS A 1 86 ? -11.967 -1.597 14.493 1.00 77.75 86 LYS A N 1
ATOM 669 C CA . LYS A 1 86 ? -11.888 -3.048 14.624 1.00 77.75 86 LYS A CA 1
ATOM 670 C C . LYS A 1 86 ? -11.601 -3.661 13.260 1.00 77.75 86 LYS A C 1
ATOM 672 O O . LYS A 1 86 ? -12.434 -3.659 12.363 1.00 77.75 86 LYS A O 1
ATOM 677 N N . ARG A 1 87 ? -10.406 -4.230 13.123 1.00 73.56 87 ARG A N 1
ATOM 678 C CA . ARG A 1 87 ? -10.017 -4.997 11.937 1.00 73.56 87 ARG A CA 1
ATOM 679 C C . ARG A 1 87 ? -10.893 -6.235 11.788 1.00 73.56 87 ARG A C 1
ATOM 681 O O . ARG A 1 87 ? -10.961 -7.059 12.708 1.00 73.56 87 ARG A O 1
ATOM 688 N N . ASP A 1 88 ? -11.502 -6.397 10.619 1.00 81.25 88 ASP A N 1
ATOM 689 C CA . ASP A 1 88 ? -12.143 -7.647 10.231 1.00 81.25 88 ASP A CA 1
ATOM 690 C C . ASP A 1 88 ? -11.074 -8.628 9.743 1.00 81.25 88 ASP A C 1
ATOM 692 O O . ASP A 1 88 ? -10.791 -8.763 8.553 1.00 81.25 88 ASP A O 1
ATOM 696 N N . LYS A 1 89 ? -10.458 -9.317 10.705 1.00 78.31 89 LYS A N 1
ATOM 697 C CA . LYS A 1 89 ? -9.375 -10.274 10.448 1.00 78.31 89 LYS A CA 1
ATOM 698 C C . LYS A 1 89 ? -9.790 -11.416 9.518 1.00 78.31 89 LYS A C 1
ATOM 700 O O . LYS A 1 89 ? -8.922 -12.012 8.887 1.00 78.31 89 LYS A O 1
ATOM 705 N N . VAL A 1 90 ? -11.083 -11.754 9.466 1.00 79.62 90 VAL A N 1
ATOM 706 C CA . VAL A 1 90 ? -11.587 -12.827 8.601 1.00 79.62 90 VAL A CA 1
ATOM 707 C C . VAL A 1 90 ? -11.580 -12.343 7.159 1.00 79.62 90 VAL A C 1
ATOM 709 O O . VAL A 1 90 ? -10.964 -12.986 6.311 1.00 79.62 90 VAL A O 1
ATOM 712 N N . SER A 1 91 ? -12.188 -11.185 6.903 1.00 83.12 91 SER A N 1
ATOM 713 C CA . SER A 1 91 ? -12.207 -10.579 5.570 1.00 83.12 91 SER A CA 1
ATOM 714 C C . SER A 1 91 ? -10.795 -10.239 5.079 1.00 83.12 91 SER A C 1
ATOM 716 O O . SER A 1 91 ? -10.458 -10.538 3.938 1.00 83.12 91 SER A O 1
ATOM 718 N N . GLU A 1 92 ? -9.932 -9.698 5.945 1.00 85.62 92 GLU A N 1
ATOM 719 C CA . GLU A 1 92 ? -8.531 -9.388 5.623 1.00 85.62 92 GLU A CA 1
ATOM 720 C C . GLU A 1 92 ? -7.735 -10.630 5.195 1.00 85.62 92 GLU A C 1
ATOM 722 O O . GLU A 1 92 ? -7.049 -10.602 4.173 1.00 85.62 92 GLU A O 1
ATOM 727 N N . ALA A 1 93 ? -7.854 -11.738 5.932 1.00 83.44 93 ALA A N 1
ATOM 728 C CA . ALA A 1 93 ? -7.154 -12.975 5.598 1.00 83.44 93 ALA A CA 1
ATOM 729 C C . ALA A 1 93 ? -7.661 -13.596 4.285 1.00 83.44 93 ALA A C 1
ATOM 731 O O . ALA A 1 93 ? -6.861 -14.136 3.522 1.00 83.44 93 ALA A O 1
ATOM 732 N N . GLN A 1 94 ? -8.964 -13.493 3.993 1.00 88.75 94 GLN A N 1
ATOM 733 C CA . GLN A 1 94 ? -9.551 -13.992 2.741 1.00 88.75 94 GLN A CA 1
ATOM 734 C C . GLN A 1 94 ? -8.993 -13.284 1.504 1.00 88.75 94 GLN A C 1
ATOM 736 O O . GLN A 1 94 ? -8.805 -13.921 0.471 1.00 88.75 94 GLN A O 1
ATOM 741 N N . VAL A 1 95 ? -8.694 -11.988 1.615 1.00 90.38 95 VAL A N 1
ATOM 742 C CA . VAL A 1 95 ? -8.081 -11.207 0.529 1.00 90.38 95 VAL A CA 1
ATOM 743 C C . VAL A 1 95 ? -6.546 -11.232 0.556 1.00 90.38 95 VAL A C 1
ATOM 745 O O . VAL A 1 95 ? -5.902 -10.574 -0.258 1.00 90.38 95 VAL A O 1
ATOM 748 N N . GLY A 1 96 ? -5.946 -11.995 1.475 1.00 92.44 96 GLY A N 1
ATOM 749 C CA . GLY A 1 96 ? -4.499 -12.201 1.573 1.00 92.44 96 GLY A CA 1
ATOM 750 C C . GLY A 1 96 ? -3.736 -11.149 2.382 1.00 92.44 96 GLY A C 1
ATOM 751 O O . GLY A 1 96 ? -2.508 -11.147 2.340 1.00 92.44 96 GLY A O 1
ATOM 752 N N . ILE A 1 97 ? -4.412 -10.262 3.120 1.00 93.56 97 ILE A N 1
ATOM 753 C CA . ILE A 1 97 ? -3.758 -9.256 3.969 1.00 93.56 97 ILE A CA 1
ATOM 754 C C . ILE A 1 97 ? -3.214 -9.930 5.227 1.00 93.56 97 ILE A C 1
ATOM 756 O O . ILE A 1 97 ? -3.943 -10.588 5.974 1.00 93.56 97 ILE A O 1
ATOM 760 N N . ARG A 1 98 ? -1.925 -9.728 5.503 1.00 91.62 98 ARG A N 1
ATOM 761 C CA . ARG A 1 98 ? -1.290 -10.286 6.704 1.00 91.62 98 ARG A CA 1
ATOM 762 C C . ARG A 1 98 ? -1.610 -9.467 7.971 1.00 91.62 98 ARG A C 1
ATOM 764 O O . ARG A 1 98 ? -1.876 -8.263 7.893 1.00 91.62 98 ARG A O 1
ATOM 771 N N . PRO A 1 99 ? -1.558 -10.068 9.176 1.00 86.19 99 PRO A N 1
ATOM 772 C CA . PRO A 1 99 ? -1.896 -9.368 10.420 1.00 86.19 99 PRO A CA 1
ATOM 773 C C . PRO A 1 99 ? -1.035 -8.131 10.712 1.00 86.19 99 PRO A C 1
ATOM 775 O O . PRO A 1 99 ? -1.519 -7.176 11.309 1.00 86.19 99 PRO A O 1
ATOM 778 N N . ASP A 1 100 ? 0.217 -8.119 10.276 1.00 88.38 100 ASP A N 1
ATOM 779 C CA . ASP A 1 100 ? 1.195 -7.042 10.451 1.00 88.38 100 ASP A CA 1
ATOM 780 C C . ASP A 1 100 ? 1.435 -6.243 9.157 1.00 88.38 100 ASP A C 1
ATOM 782 O O . ASP A 1 100 ? 2.481 -5.615 8.994 1.00 88.38 100 ASP A O 1
ATOM 786 N N . ALA A 1 101 ? 0.464 -6.268 8.233 1.00 91.44 101 ALA A N 1
ATOM 787 C CA . ALA A 1 101 ? 0.583 -5.642 6.923 1.00 91.44 101 ALA A CA 1
ATOM 788 C C . ALA A 1 101 ? 0.966 -4.165 7.032 1.00 91.44 101 ALA A C 1
ATOM 790 O O . ALA A 1 101 ? 0.320 -3.371 7.722 1.00 91.44 101 ALA A O 1
ATOM 791 N N . THR A 1 102 ? 2.002 -3.789 6.289 1.00 93.50 102 THR A N 1
ATOM 792 C CA . THR A 1 102 ? 2.355 -2.387 6.098 1.00 93.50 102 THR A CA 1
ATOM 793 C C . THR A 1 102 ? 1.541 -1.823 4.941 1.00 93.50 102 THR A C 1
ATOM 795 O O . THR A 1 102 ? 1.398 -2.460 3.898 1.00 93.50 102 THR A O 1
ATOM 798 N N . VAL A 1 103 ? 1.016 -0.608 5.116 1.00 92.75 103 VAL A N 1
ATOM 799 C CA . VAL A 1 103 ? 0.364 0.135 4.034 1.00 92.75 103 VAL A CA 1
ATOM 800 C C . VAL A 1 103 ? 1.405 0.996 3.325 1.00 92.75 103 VAL A C 1
ATOM 802 O O . VAL A 1 103 ? 1.980 1.927 3.901 1.00 92.75 103 VAL A O 1
ATOM 805 N N . TRP A 1 104 ? 1.634 0.695 2.055 1.00 93.88 104 TRP A N 1
ATOM 806 C CA . TRP A 1 104 ? 2.551 1.402 1.176 1.00 93.88 104 TRP A CA 1
ATOM 807 C C . TRP A 1 104 ? 1.770 2.319 0.257 1.00 93.88 104 TRP A C 1
ATOM 809 O O . TRP A 1 104 ? 0.817 1.898 -0.391 1.00 93.88 104 TRP A O 1
ATOM 819 N N . LYS A 1 105 ? 2.188 3.577 0.159 1.00 91.50 105 LYS A N 1
ATOM 820 C CA . LYS A 1 105 ? 1.636 4.492 -0.840 1.00 91.50 105 LYS A CA 1
ATOM 821 C C . LYS A 1 105 ? 2.592 4.635 -2.012 1.00 91.50 105 LYS A C 1
ATOM 823 O O . LYS A 1 105 ? 3.787 4.847 -1.812 1.00 91.50 105 LYS A O 1
ATOM 828 N N . MET A 1 106 ? 2.065 4.580 -3.225 1.00 92.12 106 MET A N 1
ATOM 829 C CA . MET A 1 106 ? 2.860 4.718 -4.440 1.00 92.12 106 MET A CA 1
ATOM 830 C C . MET A 1 106 ? 2.074 5.396 -5.557 1.00 92.12 106 MET A C 1
ATOM 832 O O . MET A 1 106 ? 0.857 5.523 -5.477 1.00 92.12 106 MET A O 1
ATOM 836 N N . SER A 1 107 ? 2.763 5.801 -6.615 1.00 91.19 107 SER A N 1
ATOM 837 C CA . SER A 1 107 ? 2.152 6.221 -7.876 1.00 91.19 107 SER A CA 1
ATOM 838 C C . SER A 1 107 ? 2.723 5.371 -9.001 1.00 91.19 107 SER A C 1
ATOM 840 O O . SER A 1 107 ? 3.929 5.123 -9.020 1.00 91.19 107 SER A O 1
ATOM 842 N N . ILE A 1 108 ? 1.866 4.951 -9.925 1.00 93.88 108 ILE A N 1
ATOM 843 C CA . ILE A 1 108 ? 2.284 4.385 -11.207 1.00 93.88 108 ILE A CA 1
ATOM 844 C C . ILE A 1 108 ? 2.024 5.490 -12.226 1.00 93.88 108 ILE A C 1
ATOM 846 O O . ILE A 1 108 ? 0.870 5.874 -12.426 1.00 93.88 108 ILE A O 1
ATOM 850 N N . GLU A 1 109 ? 3.106 6.030 -12.786 1.00 90.62 109 GLU A N 1
ATOM 851 C CA . GLU A 1 109 ? 3.133 7.250 -13.600 1.00 90.62 109 GLU A CA 1
ATOM 852 C C . GLU A 1 109 ? 2.794 8.540 -12.840 1.00 90.62 109 GLU A C 1
ATOM 854 O O . GLU A 1 109 ? 2.175 8.568 -11.772 1.00 90.62 109 GLU A O 1
ATOM 859 N N . GLU A 1 110 ? 3.240 9.657 -13.403 1.00 87.69 110 GLU A N 1
ATOM 860 C CA . GLU A 1 110 ? 2.824 10.983 -12.980 1.00 87.69 110 GLU A CA 1
ATOM 861 C C . GLU A 1 110 ? 1.331 11.228 -13.253 1.00 87.69 110 GLU A C 1
ATOM 863 O O . GLU A 1 110 ? 0.746 10.709 -14.202 1.00 87.69 110 GLU A O 1
ATOM 868 N N . ALA A 1 111 ? 0.709 12.090 -12.445 1.00 85.50 111 ALA A N 1
ATOM 869 C CA . ALA A 1 111 ? -0.717 12.416 -12.553 1.00 85.50 111 ALA A CA 1
ATOM 870 C C . ALA A 1 111 ? -1.134 12.986 -13.925 1.00 85.50 111 ALA A C 1
ATOM 872 O O . ALA A 1 111 ? -2.304 12.907 -14.283 1.00 85.50 111 ALA A O 1
ATOM 873 N N . ALA A 1 112 ? -0.190 13.582 -14.660 1.00 85.75 112 ALA A N 1
ATOM 874 C CA . ALA A 1 112 ? -0.415 14.183 -15.973 1.00 85.75 112 ALA A CA 1
ATOM 875 C C . ALA A 1 112 ? -0.200 13.209 -17.150 1.00 85.75 112 ALA A C 1
ATOM 877 O O . ALA A 1 112 ? -0.376 13.617 -18.295 1.00 85.75 112 ALA A O 1
ATOM 878 N N . SER A 1 113 ? 0.203 11.963 -16.883 1.00 87.44 113 SER A N 1
ATOM 879 C CA . SER A 1 113 ? 0.379 10.930 -17.912 1.00 87.44 113 SER A CA 1
ATOM 880 C C . SER A 1 113 ? -0.955 10.498 -18.531 1.00 87.44 113 SER A C 1
ATOM 882 O O . SER A 1 113 ? -2.026 10.697 -17.950 1.00 87.44 113 SER A O 1
ATOM 884 N N . ASP A 1 114 ? -0.880 9.847 -19.693 1.00 90.25 114 ASP A N 1
ATOM 885 C CA . ASP A 1 114 ? -2.022 9.191 -20.346 1.00 90.25 114 ASP A CA 1
ATOM 886 C C . ASP A 1 114 ? -2.548 7.969 -19.562 1.00 90.25 114 ASP A C 1
ATOM 888 O O . ASP A 1 114 ? -3.672 7.514 -19.783 1.00 90.25 114 ASP A O 1
ATOM 892 N N . GLY A 1 115 ? -1.773 7.477 -18.589 1.00 91.38 115 GLY A N 1
ATOM 893 C CA . GLY A 1 115 ? -2.137 6.377 -17.710 1.00 91.38 115 GLY A CA 1
ATOM 894 C C . GLY A 1 115 ? -2.015 4.998 -18.351 1.00 91.38 115 GLY A C 1
ATOM 895 O O . GLY A 1 115 ? -2.593 4.051 -17.810 1.00 91.38 115 GLY A O 1
ATOM 896 N N . VAL A 1 116 ? -1.344 4.865 -19.502 1.00 95.62 116 VAL A N 1
ATOM 897 C CA . VAL A 1 116 ? -1.267 3.592 -20.234 1.00 95.62 116 VAL A CA 1
ATOM 898 C C . VAL A 1 116 ? -0.532 2.534 -19.408 1.00 95.62 116 VAL A C 1
ATOM 900 O O . VAL A 1 116 ? -1.074 1.440 -19.215 1.00 95.62 116 VAL A O 1
ATOM 903 N N . THR A 1 117 ? 0.631 2.859 -18.831 1.00 95.44 117 THR A N 1
ATOM 904 C CA . THR A 1 117 ? 1.385 1.909 -17.989 1.00 95.44 117 THR A CA 1
ATOM 905 C C . THR A 1 117 ? 0.597 1.542 -16.741 1.00 95.44 117 THR A C 1
ATOM 907 O O . THR A 1 117 ? 0.548 0.379 -16.334 1.00 95.44 117 THR A O 1
ATOM 910 N N . ARG A 1 118 ? -0.051 2.529 -16.120 1.00 95.44 118 ARG A N 1
ATOM 911 C CA . ARG A 1 118 ? -0.865 2.323 -14.925 1.00 95.44 118 ARG A CA 1
ATOM 912 C C . ARG A 1 118 ? -2.052 1.403 -15.189 1.00 95.44 118 ARG A C 1
ATOM 914 O O . ARG A 1 118 ? -2.281 0.475 -14.417 1.00 95.44 118 ARG A O 1
ATOM 921 N N . ASN A 1 119 ? -2.782 1.624 -16.277 1.00 95.81 119 ASN A N 1
ATOM 922 C CA . ASN A 1 119 ? -3.913 0.775 -16.645 1.00 95.81 119 ASN A CA 1
ATOM 923 C C . ASN A 1 119 ? -3.451 -0.644 -16.996 1.00 95.81 119 ASN A C 1
ATOM 925 O O . ASN A 1 119 ? -4.107 -1.609 -16.605 1.00 95.81 119 ASN A O 1
ATOM 929 N N . TYR A 1 120 ? -2.297 -0.785 -17.659 1.00 97.31 120 TYR A N 1
ATOM 930 C CA . TYR A 1 120 ? -1.674 -2.091 -17.870 1.00 97.31 120 TYR A CA 1
ATOM 931 C C . TYR A 1 120 ? -1.425 -2.803 -16.534 1.00 97.31 120 TYR A C 1
ATOM 933 O O . TYR A 1 120 ? -1.874 -3.933 -16.352 1.00 97.31 120 TYR A O 1
ATOM 941 N N . CYS A 1 121 ? -0.782 -2.124 -15.580 1.00 97.25 121 CYS A N 1
ATOM 942 C CA . CYS A 1 121 ? -0.484 -2.657 -14.250 1.00 97.25 121 CYS A CA 1
ATOM 943 C C . CYS A 1 121 ? -1.750 -3.135 -13.516 1.00 97.25 121 CYS A C 1
ATOM 945 O O . CYS A 1 121 ? -1.783 -4.241 -12.974 1.00 97.25 121 CYS A O 1
ATOM 947 N N . PHE A 1 122 ? -2.823 -2.341 -13.551 1.00 97.06 122 PHE A N 1
ATOM 948 C CA . PHE A 1 122 ? -4.106 -2.710 -12.949 1.00 97.06 122 PHE A CA 1
ATOM 949 C C . PHE A 1 122 ? -4.719 -3.957 -13.590 1.00 97.06 122 PHE A C 1
ATOM 951 O O . PHE A 1 122 ? -5.135 -4.869 -12.877 1.00 97.06 122 PHE A O 1
ATOM 958 N N . ASN A 1 123 ? -4.710 -4.036 -14.921 1.00 97.19 123 ASN A N 1
ATOM 959 C CA . ASN A 1 123 ? -5.326 -5.140 -15.657 1.00 97.19 123 ASN A CA 1
ATOM 960 C C . ASN A 1 123 ? -4.537 -6.455 -15.574 1.00 97.19 123 ASN A C 1
ATOM 962 O O . ASN A 1 123 ? -5.122 -7.520 -15.748 1.00 97.19 123 ASN A O 1
ATOM 966 N N . HIS A 1 124 ? -3.231 -6.393 -15.304 1.00 97.31 124 HIS A N 1
ATOM 967 C CA . HIS A 1 124 ? -2.353 -7.570 -15.277 1.00 97.31 124 HIS A CA 1
ATOM 968 C C . HIS A 1 124 ? -1.959 -8.007 -13.860 1.00 97.31 124 HIS A C 1
ATOM 970 O O . HIS A 1 124 ? -1.205 -8.964 -13.704 1.00 97.31 124 HIS A O 1
ATOM 976 N N . GLY A 1 125 ? -2.476 -7.344 -12.819 1.00 97.62 125 GLY A N 1
ATOM 977 C CA . GLY A 1 125 ? -2.164 -7.703 -11.433 1.00 97.62 125 GLY A CA 1
ATOM 978 C C . GLY A 1 125 ? -0.720 -7.376 -11.052 1.00 97.62 125 GLY A C 1
ATOM 979 O O . GLY A 1 125 ? -0.019 -8.179 -10.435 1.00 97.62 125 GLY A O 1
ATOM 980 N N . GLU A 1 126 ? -0.250 -6.199 -11.453 1.00 97.00 126 GLU A N 1
ATOM 981 C CA . GLU A 1 126 ? 1.125 -5.760 -11.236 1.00 97.00 126 GLU A CA 1
ATOM 982 C C . GLU A 1 126 ? 1.147 -4.343 -10.666 1.00 97.00 126 GLU A C 1
ATOM 984 O O . GLU A 1 126 ? 0.258 -3.539 -10.935 1.00 97.00 126 GLU A O 1
ATOM 989 N N . ALA A 1 127 ? 2.194 -4.004 -9.921 1.00 97.19 127 ALA A N 1
ATOM 990 C CA . ALA A 1 127 ? 2.636 -2.624 -9.765 1.00 97.19 127 ALA A CA 1
ATOM 991 C C . ALA A 1 127 ? 4.059 -2.492 -10.277 1.00 97.19 127 ALA A C 1
ATOM 993 O O . ALA A 1 127 ? 4.889 -3.369 -10.033 1.00 97.19 127 ALA A O 1
ATOM 994 N N . ARG A 1 128 ? 4.340 -1.375 -10.949 1.00 96.50 128 ARG A N 1
ATOM 995 C CA . ARG A 1 128 ? 5.657 -1.084 -11.506 1.00 96.50 128 ARG A CA 1
ATOM 996 C C . ARG A 1 128 ? 6.159 0.295 -11.103 1.00 96.50 128 ARG A C 1
ATOM 998 O O . ARG A 1 128 ? 5.361 1.216 -10.923 1.00 96.50 128 ARG A O 1
ATOM 1005 N N . ILE A 1 129 ? 7.478 0.428 -10.987 1.00 94.31 129 ILE A N 1
ATOM 1006 C CA . ILE A 1 129 ? 8.175 1.710 -10.808 1.00 94.31 129 ILE A CA 1
ATOM 1007 C C . ILE A 1 129 ? 9.356 1.819 -11.774 1.00 94.31 129 ILE A C 1
ATOM 1009 O O . ILE A 1 129 ? 9.931 0.798 -12.157 1.00 94.31 129 ILE A O 1
ATOM 1013 N N . GLY A 1 130 ? 9.717 3.049 -12.154 1.00 89.56 130 GLY A N 1
ATOM 1014 C CA . GLY A 1 130 ? 10.694 3.289 -13.214 1.00 89.56 130 GLY A CA 1
ATOM 1015 C C . GLY A 1 130 ? 12.048 3.806 -12.748 1.00 89.56 130 GLY A C 1
ATOM 1016 O O . GLY A 1 130 ? 12.098 4.907 -12.224 1.00 89.56 130 GLY A O 1
ATOM 1017 N N . TRP A 1 131 ? 13.120 3.031 -12.958 1.00 88.12 131 TRP A N 1
ATOM 1018 C CA . TRP A 1 131 ? 14.531 3.392 -12.712 1.00 88.12 131 TRP A CA 1
ATOM 1019 C C . TRP A 1 131 ? 15.474 2.390 -13.410 1.00 88.12 131 TRP A C 1
ATOM 1021 O O . TRP A 1 131 ? 16.298 1.746 -12.766 1.00 88.12 131 TRP A O 1
ATOM 1031 N N . GLU A 1 132 ? 15.388 2.259 -14.737 1.00 85.25 132 GLU A N 1
ATOM 1032 C CA . GLU A 1 132 ? 16.190 1.286 -15.512 1.00 85.25 132 GLU A CA 1
ATOM 1033 C C . GLU A 1 132 ? 17.701 1.318 -15.211 1.00 85.25 132 GLU A C 1
ATOM 1035 O O . GLU A 1 132 ? 18.353 0.275 -15.118 1.00 85.25 132 GLU A O 1
ATOM 1040 N N . ASN A 1 133 ? 18.247 2.510 -14.953 1.00 84.06 133 ASN A N 1
ATOM 1041 C CA . ASN A 1 133 ? 19.661 2.700 -14.640 1.00 84.06 133 ASN A CA 1
ATOM 1042 C C . ASN A 1 133 ? 20.083 2.021 -13.333 1.00 84.06 133 ASN A C 1
ATOM 1044 O O . ASN A 1 133 ? 21.256 1.690 -13.190 1.00 84.06 133 ASN A O 1
ATOM 1048 N N . ALA A 1 134 ? 19.153 1.766 -12.406 1.00 83.69 134 ALA A N 1
ATOM 1049 C CA . ALA A 1 134 ? 19.432 1.023 -11.180 1.00 83.69 134 ALA A CA 1
ATOM 1050 C C . ALA A 1 134 ? 19.803 -0.445 -11.458 1.00 83.69 134 ALA A C 1
ATOM 1052 O O . ALA A 1 134 ? 20.511 -1.057 -10.658 1.00 83.69 134 ALA A O 1
ATOM 1053 N N . GLY A 1 135 ? 19.361 -0.997 -12.595 1.00 86.38 135 GLY A N 1
ATOM 1054 C CA . GLY A 1 135 ? 19.491 -2.414 -12.919 1.00 86.38 135 GLY A CA 1
ATOM 1055 C C . GLY A 1 135 ? 18.713 -3.319 -11.960 1.00 86.38 135 GLY A C 1
ATOM 1056 O O . GLY A 1 135 ? 17.885 -2.866 -11.170 1.00 86.38 135 GLY A O 1
ATOM 1057 N N . ASP A 1 136 ? 18.978 -4.623 -12.015 1.00 89.50 136 ASP A N 1
ATOM 1058 C CA . ASP A 1 136 ? 18.320 -5.571 -11.119 1.00 89.50 136 ASP A CA 1
ATOM 1059 C C . ASP A 1 136 ? 18.827 -5.422 -9.675 1.00 89.50 136 ASP A C 1
ATOM 1061 O O . ASP A 1 136 ? 19.978 -5.744 -9.364 1.00 89.50 136 ASP A O 1
ATOM 1065 N N . LEU A 1 137 ? 17.935 -4.996 -8.776 1.00 86.62 137 LEU A N 1
ATOM 1066 C CA . LEU A 1 137 ? 18.213 -4.804 -7.353 1.00 86.62 137 LEU A CA 1
ATOM 1067 C C . LEU A 1 137 ? 18.721 -6.081 -6.659 1.00 86.62 137 LEU A C 1
ATOM 1069 O O . LEU A 1 137 ? 19.465 -5.985 -5.683 1.00 86.62 137 LEU A O 1
ATOM 1073 N N . LEU A 1 138 ? 18.369 -7.273 -7.153 1.00 84.88 138 LEU A N 1
ATOM 1074 C CA . LEU A 1 138 ? 18.809 -8.541 -6.560 1.00 84.88 138 LEU A CA 1
ATOM 1075 C C . LEU A 1 138 ? 20.262 -8.898 -6.895 1.00 84.88 138 LEU A C 1
ATOM 1077 O O . LEU A 1 138 ? 20.884 -9.672 -6.170 1.00 84.88 138 LEU A O 1
ATOM 1081 N N . THR A 1 139 ? 20.831 -8.310 -7.950 1.00 79.94 139 THR A N 1
ATOM 1082 C CA . THR A 1 139 ? 22.183 -8.649 -8.431 1.00 79.94 139 THR A CA 1
ATOM 1083 C C . THR A 1 139 ? 23.317 -8.027 -7.609 1.00 79.94 139 THR A C 1
ATOM 1085 O O . THR A 1 139 ? 24.483 -8.242 -7.924 1.00 79.94 139 THR A O 1
ATOM 1088 N N . GLN A 1 140 ? 23.003 -7.278 -6.540 1.00 62.88 140 GLN A N 1
ATOM 1089 C CA . GLN A 1 140 ? 23.976 -6.597 -5.666 1.00 62.88 140 GLN A CA 1
ATOM 1090 C C . GLN A 1 140 ? 24.984 -5.712 -6.429 1.00 62.88 140 GLN A C 1
ATOM 1092 O O . GLN A 1 140 ? 26.099 -5.479 -5.964 1.00 62.88 140 GLN A O 1
ATOM 1097 N N . ASN A 1 141 ? 24.613 -5.185 -7.600 1.00 65.50 141 ASN A N 1
ATOM 1098 C CA . ASN A 1 141 ? 25.464 -4.260 -8.342 1.00 65.50 141 ASN A CA 1
ATOM 1099 C C . ASN A 1 141 ? 25.331 -2.836 -7.772 1.00 65.50 141 ASN A C 1
ATOM 1101 O O . ASN A 1 141 ? 24.523 -2.021 -8.222 1.00 65.50 141 ASN A O 1
ATOM 1105 N N . PHE A 1 142 ? 26.110 -2.555 -6.727 1.00 58.38 142 PHE A N 1
ATOM 1106 C CA . PHE A 1 142 ? 26.035 -1.306 -5.965 1.00 58.38 142 PHE A CA 1
ATOM 1107 C C . PHE A 1 142 ? 26.536 -0.066 -6.724 1.00 58.38 142 PHE A C 1
ATOM 1109 O O . PHE A 1 142 ? 26.208 1.050 -6.317 1.00 58.38 142 PHE A O 1
ATOM 1116 N N . GLU A 1 143 ? 27.289 -0.229 -7.817 1.00 63.94 143 GLU A N 1
ATOM 1117 C CA . GLU A 1 143 ? 27.836 0.894 -8.595 1.00 63.94 143 GLU A CA 1
ATOM 1118 C C . GLU A 1 143 ? 26.721 1.709 -9.253 1.00 63.94 143 GLU A C 1
ATOM 1120 O O . GLU A 1 143 ? 26.675 2.930 -9.123 1.00 63.94 143 GLU A O 1
ATOM 1125 N N . LYS A 1 144 ? 25.742 1.025 -9.851 1.00 69.75 144 LYS A N 1
ATOM 1126 C CA . LYS A 1 144 ? 24.587 1.652 -10.510 1.00 69.75 144 LYS A CA 1
ATOM 1127 C C . LYS A 1 144 ? 23.661 2.384 -9.541 1.00 69.75 144 LYS A C 1
ATOM 1129 O O . LYS A 1 144 ? 23.091 3.423 -9.859 1.00 69.75 144 LYS A O 1
ATOM 1134 N N . MET A 1 145 ? 23.544 1.873 -8.317 1.00 66.81 145 MET A N 1
ATOM 1135 C CA . MET A 1 145 ? 22.806 2.551 -7.255 1.00 66.81 145 MET A CA 1
ATOM 1136 C C . MET A 1 145 ? 23.501 3.837 -6.810 1.00 66.81 145 MET A C 1
ATOM 1138 O O . MET A 1 145 ? 22.811 4.742 -6.352 1.00 66.81 145 MET A O 1
ATOM 1142 N N . ALA A 1 146 ? 24.831 3.949 -6.899 1.00 68.56 146 ALA A N 1
ATOM 1143 C CA . ALA A 1 146 ? 25.579 5.072 -6.334 1.00 68.56 146 ALA A CA 1
ATOM 1144 C C . ALA A 1 146 ? 25.191 6.424 -6.956 1.00 68.56 146 ALA A C 1
ATOM 1146 O O . ALA A 1 146 ? 25.101 7.410 -6.220 1.00 68.56 146 ALA A O 1
ATOM 1147 N N . GLU A 1 147 ? 24.863 6.437 -8.249 1.00 74.06 147 GLU A N 1
ATOM 1148 C CA . GLU A 1 147 ? 24.508 7.631 -9.031 1.00 74.06 147 GLU A CA 1
ATOM 1149 C C . GLU A 1 147 ? 23.106 8.185 -8.726 1.00 74.06 147 GLU A C 1
ATOM 1151 O O . GLU A 1 147 ? 22.790 9.325 -9.063 1.00 74.06 147 GLU A O 1
ATOM 1156 N N . LEU A 1 148 ? 22.260 7.411 -8.040 1.00 79.19 148 LEU A N 1
ATOM 1157 C CA . LEU A 1 148 ? 20.901 7.824 -7.702 1.00 79.19 148 LEU A CA 1
ATOM 1158 C C . LEU A 1 148 ? 20.859 8.780 -6.502 1.00 79.19 148 LEU A C 1
ATOM 1160 O O . LEU A 1 148 ? 21.635 8.674 -5.542 1.00 79.19 148 LEU A O 1
ATOM 1164 N N . GLY A 1 149 ? 19.876 9.680 -6.506 1.00 81.88 149 GLY A N 1
ATOM 1165 C CA . GLY A 1 149 ? 19.571 10.519 -5.353 1.00 81.88 149 GLY A CA 1
ATOM 1166 C C . GLY A 1 149 ? 19.061 9.706 -4.154 1.00 81.88 149 GLY A C 1
ATOM 1167 O O . GLY A 1 149 ? 18.669 8.538 -4.248 1.00 81.88 149 GLY A O 1
ATOM 1168 N N . GLY A 1 150 ? 19.087 10.319 -2.967 1.00 81.75 150 GLY A N 1
ATOM 1169 C CA . GLY A 1 150 ? 18.704 9.633 -1.726 1.00 81.75 150 GLY A CA 1
ATOM 1170 C C . GLY A 1 150 ? 17.242 9.164 -1.699 1.00 81.75 150 GLY A C 1
ATOM 1171 O O . GLY A 1 150 ? 16.933 8.144 -1.083 1.00 81.75 150 GLY A O 1
ATOM 1172 N N . LYS A 1 151 ? 16.337 9.876 -2.384 1.00 79.50 151 LYS A N 1
ATOM 1173 C CA . LYS A 1 151 ? 14.901 9.545 -2.420 1.00 79.50 151 LYS A CA 1
ATOM 1174 C C . LYS A 1 151 ? 14.615 8.365 -3.347 1.00 79.50 151 LYS A C 1
ATOM 1176 O O . LYS A 1 151 ? 13.805 7.501 -3.010 1.00 79.50 151 LYS A O 1
ATOM 1181 N N . GLU A 1 152 ? 15.305 8.316 -4.477 1.00 82.81 152 GLU A N 1
ATOM 1182 C CA . GLU A 1 152 ? 15.268 7.248 -5.470 1.00 82.81 152 GLU A CA 1
ATOM 1183 C C . GLU A 1 152 ? 15.780 5.948 -4.841 1.00 82.81 152 GLU A C 1
ATOM 1185 O O . GLU A 1 152 ? 15.065 4.947 -4.823 1.00 82.81 152 GLU A O 1
ATOM 1190 N N . LYS A 1 153 ? 16.946 6.004 -4.180 1.00 84.06 153 LYS A N 1
ATOM 1191 C CA . LYS A 1 153 ? 17.516 4.885 -3.407 1.00 84.06 153 LYS A CA 1
ATOM 1192 C C . LYS A 1 153 ? 16.541 4.342 -2.364 1.00 84.06 153 LYS A C 1
ATOM 1194 O O . LYS A 1 153 ? 16.365 3.132 -2.249 1.00 84.06 153 LYS A O 1
ATOM 1199 N N . SER A 1 154 ? 15.898 5.228 -1.600 1.00 84.56 154 SER A N 1
ATOM 1200 C CA . SER A 1 154 ? 14.922 4.822 -0.582 1.00 84.56 154 SER A CA 1
ATOM 1201 C C . SER A 1 154 ? 13.699 4.149 -1.202 1.00 84.56 154 SER A C 1
ATOM 1203 O O . SER A 1 154 ? 13.235 3.139 -0.681 1.00 84.56 154 SER A O 1
ATOM 1205 N N . SER A 1 155 ? 13.199 4.678 -2.321 1.00 87.12 155 SER A N 1
ATOM 1206 C CA . SER A 1 155 ? 12.048 4.114 -3.033 1.00 87.12 155 SER A CA 1
ATOM 1207 C C . SER A 1 155 ? 12.372 2.718 -3.570 1.00 87.12 155 SER A C 1
ATOM 1209 O O . SER A 1 155 ? 11.652 1.768 -3.280 1.00 87.12 155 SER A O 1
ATOM 1211 N N . LEU A 1 156 ? 13.509 2.555 -4.250 1.00 87.44 156 LEU A N 1
ATOM 1212 C CA . LEU A 1 156 ? 13.955 1.250 -4.744 1.00 87.44 156 LEU A CA 1
ATOM 1213 C C . LEU A 1 156 ? 14.185 0.256 -3.610 1.00 87.44 156 LEU A C 1
ATOM 1215 O O . LEU A 1 156 ? 13.781 -0.898 -3.712 1.00 87.44 156 LEU A O 1
ATOM 1219 N N . ARG A 1 157 ? 14.772 0.704 -2.494 1.00 87.12 157 ARG A N 1
ATOM 1220 C CA . ARG A 1 157 ? 14.988 -0.164 -1.337 1.00 87.12 157 ARG A CA 1
ATOM 1221 C C . ARG A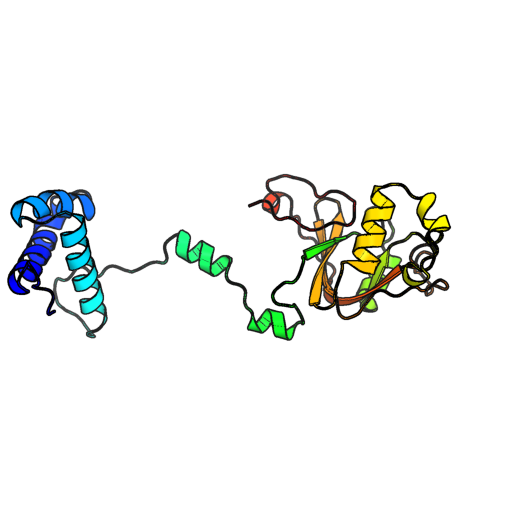 1 157 ? 13.672 -0.643 -0.732 1.00 87.12 157 ARG A C 1
ATOM 1223 O O . ARG A 1 157 ? 13.543 -1.826 -0.426 1.00 87.12 157 ARG A O 1
ATOM 1230 N N . HIS A 1 158 ? 12.703 0.259 -0.578 1.00 90.12 158 HIS A N 1
ATOM 1231 C CA . HIS A 1 158 ? 11.390 -0.106 -0.068 1.00 90.12 158 HIS A CA 1
ATOM 1232 C C . HIS A 1 158 ? 10.693 -1.098 -0.990 1.00 90.12 158 HIS A C 1
ATOM 1234 O O . HIS A 1 158 ? 10.300 -2.168 -0.534 1.00 90.12 158 HIS A O 1
ATOM 1240 N N . PHE A 1 159 ? 10.615 -0.771 -2.278 1.00 91.31 159 PHE A N 1
ATOM 1241 C CA . PHE A 1 159 ? 9.948 -1.589 -3.284 1.00 91.31 159 PHE A CA 1
ATOM 1242 C C . PHE A 1 159 ? 10.595 -2.971 -3.453 1.00 91.31 159 PHE A C 1
ATOM 1244 O O . PHE A 1 159 ? 9.892 -3.972 -3.520 1.00 91.31 159 PHE A O 1
ATOM 1251 N N . GLY A 1 160 ? 11.928 -3.025 -3.499 1.00 89.19 160 GLY A N 1
ATOM 1252 C CA . GLY A 1 160 ? 12.680 -4.253 -3.754 1.00 89.19 160 GLY A CA 1
ATOM 1253 C C . GLY A 1 160 ? 12.866 -5.155 -2.535 1.00 89.19 160 GLY A C 1
ATOM 1254 O O . GLY A 1 160 ? 12.923 -6.372 -2.690 1.00 89.19 160 GLY A O 1
ATOM 1255 N N . PHE A 1 161 ? 12.972 -4.584 -1.327 1.00 88.12 161 PHE A N 1
ATOM 1256 C CA . PHE A 1 161 ? 13.405 -5.342 -0.143 1.00 88.12 161 PHE A CA 1
ATOM 1257 C C . PHE A 1 161 ? 12.513 -5.204 1.094 1.00 88.12 161 PHE A C 1
ATOM 1259 O O . PHE A 1 161 ? 12.617 -6.040 1.991 1.00 88.12 161 PHE A O 1
ATOM 1266 N N . ASN A 1 162 ? 11.687 -4.156 1.214 1.00 91.94 162 ASN A N 1
ATOM 1267 C CA . ASN A 1 162 ? 10.847 -3.968 2.405 1.00 91.94 162 ASN A CA 1
ATOM 1268 C C . ASN A 1 162 ? 9.394 -4.384 2.199 1.00 91.94 162 ASN A C 1
ATOM 1270 O O . ASN A 1 162 ? 8.782 -4.854 3.154 1.00 91.94 162 ASN A O 1
ATOM 1274 N N . VAL A 1 163 ? 8.851 -4.189 0.998 1.00 93.00 163 VAL A N 1
ATOM 1275 C CA . VAL A 1 163 ? 7.504 -4.645 0.658 1.00 93.00 163 VAL A CA 1
ATOM 1276 C C . VAL A 1 163 ? 7.482 -6.173 0.664 1.00 93.00 163 VAL A C 1
ATOM 1278 O O . VAL A 1 163 ? 8.364 -6.815 0.093 1.00 93.00 163 VAL A O 1
ATOM 1281 N N . GLN A 1 164 ? 6.487 -6.758 1.326 1.00 94.88 164 GLN A N 1
ATOM 1282 C CA . GLN A 1 164 ? 6.351 -8.210 1.454 1.00 94.88 164 GLN A CA 1
ATOM 1283 C C . GLN A 1 164 ? 4.956 -8.674 1.018 1.00 94.88 164 GLN A C 1
ATOM 1285 O O . GLN A 1 164 ? 4.001 -7.897 1.093 1.00 94.88 164 GLN A O 1
ATOM 1290 N N . PRO A 1 165 ? 4.805 -9.945 0.598 1.00 96.38 165 PRO A N 1
ATOM 1291 C CA . PRO A 1 165 ? 3.491 -10.525 0.353 1.00 96.38 165 PRO A CA 1
ATOM 1292 C C . PRO A 1 165 ? 2.552 -10.340 1.552 1.00 96.38 165 PRO A C 1
ATOM 1294 O O . PRO A 1 165 ? 2.947 -10.523 2.704 1.00 96.38 165 PRO A O 1
ATOM 1297 N N . GLY A 1 166 ? 1.312 -9.959 1.267 1.00 95.25 166 GLY A N 1
ATOM 1298 C CA . GLY A 1 166 ? 0.285 -9.612 2.243 1.00 95.25 166 GLY A CA 1
ATOM 1299 C C . GLY A 1 166 ? 0.296 -8.156 2.712 1.00 95.25 166 GLY A C 1
ATOM 1300 O O . GLY A 1 166 ? -0.606 -7.769 3.457 1.00 95.25 166 GLY A O 1
ATOM 1301 N N . ASP A 1 167 ? 1.264 -7.339 2.285 1.00 96.19 167 ASP A N 1
ATOM 1302 C CA . ASP A 1 167 ? 1.201 -5.886 2.459 1.00 96.19 167 ASP A CA 1
ATOM 1303 C C . ASP A 1 167 ? 0.146 -5.246 1.553 1.00 96.19 167 ASP A C 1
ATOM 1305 O O . ASP A 1 167 ? -0.197 -5.768 0.491 1.00 96.19 167 ASP A O 1
ATOM 1309 N N . VAL A 1 168 ? -0.336 -4.070 1.960 1.00 95.88 168 VAL A N 1
ATOM 1310 C CA . VAL A 1 168 ? -1.333 -3.305 1.208 1.00 95.88 168 VAL A CA 1
ATOM 1311 C C . VAL A 1 168 ? -0.645 -2.182 0.447 1.00 95.88 168 VAL A C 1
ATOM 1313 O O . VAL A 1 168 ? 0.127 -1.412 1.015 1.00 95.88 168 VAL A O 1
ATOM 1316 N N . VAL A 1 169 ? -0.963 -2.048 -0.833 1.00 95.56 169 VAL A N 1
ATOM 1317 C CA . VAL A 1 169 ? -0.519 -0.951 -1.689 1.00 95.56 169 VAL A CA 1
ATOM 1318 C C . VAL A 1 169 ? -1.699 -0.044 -2.001 1.00 95.56 169 VAL A C 1
ATOM 1320 O O . VAL A 1 169 ? -2.743 -0.487 -2.474 1.00 95.56 169 VAL A O 1
ATOM 1323 N N . VAL A 1 170 ? -1.504 1.250 -1.772 1.00 94.62 170 VAL A N 1
ATOM 1324 C CA . VAL A 1 170 ? -2.414 2.329 -2.146 1.00 94.62 170 VAL A CA 1
ATOM 1325 C C . VAL A 1 170 ? -1.784 3.093 -3.307 1.00 94.62 170 VAL A C 1
ATOM 1327 O O . VAL A 1 170 ? -0.770 3.777 -3.142 1.00 94.62 170 VAL A O 1
ATOM 1330 N N . CYS A 1 171 ? -2.383 2.970 -4.490 1.00 94.25 171 CYS A N 1
ATOM 1331 C CA . CYS A 1 171 ? -1.956 3.679 -5.688 1.00 94.25 171 CYS A CA 1
ATOM 1332 C C . CYS A 1 171 ? -2.651 5.041 -5.769 1.00 94.25 171 CYS A C 1
ATOM 1334 O O . CYS A 1 171 ? -3.880 5.133 -5.742 1.00 94.25 171 CYS A O 1
ATOM 1336 N N . LEU A 1 172 ? -1.862 6.103 -5.877 1.00 91.50 172 LEU A N 1
ATOM 1337 C CA . LEU A 1 172 ? -2.331 7.477 -5.978 1.00 91.50 172 LEU A CA 1
ATOM 1338 C C . LEU A 1 172 ? -2.528 7.877 -7.443 1.00 91.50 172 LEU A C 1
ATOM 1340 O O . LEU A 1 172 ? -1.637 7.675 -8.265 1.00 91.50 172 LEU A O 1
ATOM 1344 N N . LYS A 1 173 ? -3.660 8.525 -7.736 1.00 88.62 173 LYS A N 1
ATOM 1345 C CA . LYS A 1 173 ? -3.898 9.229 -9.009 1.00 88.62 173 LYS A CA 1
ATOM 1346 C C . LYS A 1 173 ? -3.287 10.626 -8.967 1.00 88.62 173 LYS A C 1
ATOM 1348 O O . LYS A 1 173 ? -2.675 11.089 -9.924 1.00 88.62 173 LYS A O 1
ATOM 1353 N N . THR A 1 174 ? -3.435 11.305 -7.829 1.00 86.81 174 THR A N 1
ATOM 1354 C CA . THR A 1 174 ? -2.848 12.623 -7.550 1.00 86.81 174 THR A CA 1
ATOM 1355 C C . THR A 1 174 ? -2.343 12.682 -6.109 1.00 86.81 174 THR A C 1
ATOM 1357 O O . THR A 1 174 ? -2.562 11.771 -5.319 1.00 86.81 174 THR A O 1
ATOM 1360 N N . VAL A 1 175 ? -1.734 13.802 -5.706 1.00 82.00 175 VAL A N 1
ATOM 1361 C CA . VAL A 1 175 ? -1.327 14.031 -4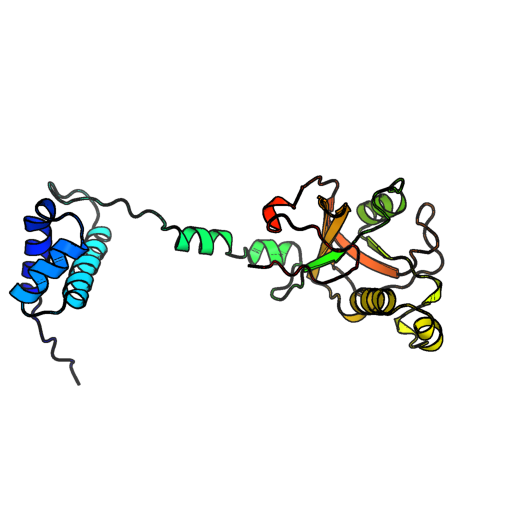.302 1.00 82.00 175 VAL A CA 1
ATOM 1362 C C . VAL A 1 175 ? -2.497 14.065 -3.302 1.00 82.00 175 VAL A C 1
ATOM 1364 O O . VAL A 1 175 ? -2.258 14.120 -2.095 1.00 82.00 175 VAL A O 1
ATOM 1367 N N . LYS A 1 176 ? -3.743 14.058 -3.797 1.00 84.81 176 LYS A N 1
ATOM 1368 C CA . LYS A 1 176 ? -4.981 14.092 -3.007 1.00 84.81 176 LYS A CA 1
ATOM 1369 C C . LYS A 1 176 ? -5.896 12.893 -3.226 1.00 84.81 176 LYS A C 1
ATOM 1371 O O . LYS A 1 176 ? -6.813 12.719 -2.438 1.00 84.81 176 LYS A O 1
ATOM 1376 N N . THR A 1 177 ? -5.695 12.107 -4.283 1.00 88.44 177 THR A N 1
ATOM 1377 C CA . THR A 1 177 ? -6.684 11.105 -4.709 1.00 88.44 177 THR A CA 1
ATOM 1378 C C . THR A 1 177 ? -6.080 9.718 -4.841 1.00 88.44 177 THR A C 1
ATOM 1380 O O . THR A 1 177 ? -4.982 9.555 -5.384 1.00 88.44 177 THR A O 1
ATOM 1383 N N . ILE A 1 178 ? -6.812 8.720 -4.346 1.00 91.75 178 ILE A N 1
ATOM 1384 C CA . ILE A 1 178 ? -6.487 7.297 -4.489 1.00 91.75 178 ILE A CA 1
ATOM 1385 C C . ILE A 1 178 ? -7.179 6.753 -5.737 1.00 91.75 178 ILE A C 1
ATOM 1387 O O . ILE A 1 178 ? -8.363 7.013 -5.937 1.00 91.75 178 ILE A O 1
ATOM 1391 N N . GLN A 1 179 ? -6.445 5.966 -6.527 1.00 94.19 179 GLN A N 1
ATOM 1392 C CA . GLN A 1 179 ? -6.953 5.299 -7.726 1.00 94.19 179 GLN A CA 1
ATOM 1393 C C . GLN A 1 179 ? -7.181 3.807 -7.564 1.00 94.19 179 GLN A C 1
ATOM 1395 O O . GLN A 1 179 ? -8.066 3.242 -8.207 1.00 94.19 179 GLN A O 1
ATOM 1400 N N . ALA A 1 180 ? -6.337 3.157 -6.769 1.00 96.06 180 ALA A N 1
ATOM 1401 C CA . ALA A 1 180 ? -6.404 1.722 -6.589 1.00 96.06 180 ALA A CA 1
ATOM 1402 C C . ALA A 1 180 ? -5.877 1.305 -5.220 1.00 96.06 180 ALA A C 1
ATOM 1404 O O . ALA A 1 180 ? -5.020 1.973 -4.634 1.00 96.06 180 ALA A O 1
ATOM 1405 N N . VAL A 1 181 ? -6.385 0.177 -4.741 1.00 96.50 181 VAL A N 1
ATOM 1406 C CA . VAL A 1 181 ? -5.923 -0.502 -3.532 1.00 96.50 181 VAL A CA 1
ATOM 1407 C C . VAL A 1 181 ? -5.722 -1.970 -3.874 1.00 96.50 181 VAL A C 1
ATOM 1409 O O . VAL A 1 181 ? -6.582 -2.583 -4.507 1.00 96.50 181 VAL A O 1
ATOM 1412 N N . GLY A 1 182 ? -4.586 -2.532 -3.482 1.00 97.00 182 GLY A N 1
ATOM 1413 C CA . GLY A 1 182 ? -4.247 -3.921 -3.767 1.00 97.00 182 GLY A CA 1
ATOM 1414 C C . GLY A 1 182 ? -3.405 -4.555 -2.674 1.00 97.00 182 GLY A C 1
ATOM 1415 O O . GLY A 1 182 ? -2.843 -3.863 -1.827 1.00 97.00 182 GLY A O 1
ATOM 1416 N N . VAL A 1 183 ? -3.328 -5.879 -2.706 1.00 97.88 183 VAL A N 1
ATOM 1417 C CA . VAL A 1 183 ? -2.530 -6.694 -1.788 1.00 97.88 183 VAL A CA 1
ATOM 1418 C C . VAL A 1 183 ? -1.365 -7.289 -2.559 1.00 97.88 183 VAL A C 1
ATOM 1420 O O . VAL A 1 183 ? -1.550 -7.845 -3.640 1.00 97.88 183 VAL A O 1
ATOM 1423 N N . VAL A 1 184 ? -0.156 -7.174 -2.023 1.00 98.00 184 VAL A N 1
ATOM 1424 C CA . VAL A 1 184 ? 1.043 -7.743 -2.644 1.00 98.00 184 VAL A CA 1
ATOM 1425 C C . VAL A 1 184 ? 0.981 -9.263 -2.550 1.00 98.00 184 VAL A C 1
ATOM 1427 O O . VAL A 1 184 ? 0.788 -9.809 -1.468 1.00 98.00 184 VAL A O 1
ATOM 1430 N N . THR A 1 185 ? 1.159 -9.963 -3.667 1.00 97.50 185 THR A N 1
ATOM 1431 C CA . THR A 1 185 ? 1.033 -11.431 -3.724 1.00 97.50 185 THR A CA 1
ATOM 1432 C C . THR A 1 185 ? 2.362 -12.149 -3.919 1.00 97.50 185 THR A C 1
ATOM 1434 O O . THR A 1 185 ? 2.434 -13.362 -3.739 1.00 97.50 185 THR A O 1
ATOM 1437 N N . GLY A 1 186 ? 3.430 -11.421 -4.249 1.00 94.62 186 GLY A N 1
ATOM 1438 C CA . GLY A 1 186 ? 4.743 -12.000 -4.502 1.00 94.62 186 GLY A CA 1
ATOM 1439 C C . GLY A 1 186 ? 5.890 -11.049 -4.195 1.00 94.62 186 GLY A C 1
ATOM 1440 O O . GLY A 1 186 ? 5.695 -9.890 -3.833 1.00 94.62 186 GLY A O 1
ATOM 1441 N N . SER A 1 187 ? 7.105 -11.571 -4.318 1.00 94.00 187 SER A N 1
ATOM 1442 C CA . SER A 1 187 ? 8.334 -10.802 -4.138 1.00 94.00 187 SER A CA 1
ATOM 1443 C C . SER A 1 187 ? 8.657 -9.949 -5.366 1.00 94.00 187 SER A C 1
ATOM 1445 O O . SER A 1 187 ? 8.094 -10.140 -6.444 1.00 94.00 187 SER A O 1
ATOM 1447 N N . TYR A 1 188 ? 9.591 -9.018 -5.181 1.00 95.06 188 TYR A N 1
ATOM 1448 C CA . TYR A 1 188 ? 10.151 -8.180 -6.236 1.00 95.06 188 TYR A CA 1
ATOM 1449 C C . TYR A 1 188 ? 10.627 -8.989 -7.451 1.00 95.06 188 TYR A C 1
ATOM 1451 O O . TYR A 1 188 ? 11.227 -10.058 -7.312 1.00 95.06 188 TYR A O 1
ATOM 1459 N N . GLN A 1 189 ? 10.383 -8.431 -8.636 1.00 95.12 189 GLN A N 1
ATOM 1460 C CA . GLN A 1 189 ? 10.819 -8.944 -9.928 1.00 95.12 189 GLN A CA 1
ATOM 1461 C C . GLN A 1 189 ? 11.451 -7.816 -10.749 1.00 95.12 189 GLN A C 1
ATOM 1463 O O . GLN A 1 189 ? 11.020 -6.661 -10.680 1.00 95.12 189 GLN A O 1
ATOM 1468 N N . TYR A 1 190 ? 12.453 -8.172 -11.548 1.00 94.50 190 TYR A N 1
ATOM 1469 C CA . TYR A 1 190 ? 13.078 -7.287 -12.522 1.00 94.50 190 TYR A CA 1
ATOM 1470 C C . TYR A 1 190 ? 12.791 -7.787 -13.936 1.00 94.50 190 TYR A C 1
ATOM 1472 O O . TYR A 1 190 ? 12.977 -8.968 -14.225 1.00 94.50 190 TYR A O 1
ATOM 1480 N N . GLU A 1 191 ? 12.362 -6.888 -14.813 1.00 94.88 191 GLU A N 1
ATOM 1481 C CA . GLU A 1 191 ? 12.047 -7.187 -16.206 1.00 94.88 191 GLU A CA 1
ATOM 1482 C C . GLU A 1 191 ? 12.556 -6.047 -17.088 1.00 94.88 191 GLU A C 1
ATOM 1484 O O . GLU A 1 191 ? 11.953 -4.980 -17.151 1.00 94.88 191 GLU A O 1
ATOM 1489 N N . SER A 1 192 ? 13.697 -6.262 -17.745 1.00 92.00 192 SER A N 1
ATOM 1490 C CA . SER A 1 192 ? 14.314 -5.252 -18.614 1.00 92.00 192 SER A CA 1
ATOM 1491 C C . SER A 1 192 ? 13.617 -5.089 -19.963 1.00 92.00 192 SER A C 1
ATOM 1493 O O . SER A 1 192 ? 13.731 -4.030 -20.568 1.00 92.00 192 SER A O 1
ATOM 1495 N N . ASP A 1 193 ? 12.943 -6.132 -20.450 1.00 95.19 193 ASP A N 1
ATOM 1496 C CA . ASP A 1 193 ? 12.155 -6.094 -21.684 1.00 95.19 193 ASP A CA 1
ATOM 1497 C C . ASP A 1 193 ? 10.677 -5.987 -21.308 1.00 95.19 193 ASP A C 1
ATOM 1499 O O . ASP A 1 193 ? 10.021 -6.988 -21.019 1.00 95.19 193 ASP A O 1
ATOM 1503 N N . VAL A 1 194 ? 10.190 -4.752 -21.173 1.00 95.81 194 VAL A N 1
ATOM 1504 C CA . VAL A 1 194 ? 8.837 -4.505 -20.669 1.00 95.81 194 VAL A CA 1
ATOM 1505 C C . VAL A 1 194 ? 7.771 -4.763 -21.745 1.00 95.81 194 VAL A C 1
ATOM 1507 O O . VAL A 1 194 ? 8.014 -4.537 -22.932 1.00 95.81 194 VAL A O 1
ATOM 1510 N N . PRO A 1 195 ? 6.551 -5.173 -21.353 1.00 96.31 195 PRO A N 1
ATOM 1511 C CA . PRO A 1 195 ? 5.458 -5.405 -22.293 1.00 96.31 195 PRO A CA 1
ATOM 1512 C C . PRO A 1 195 ? 5.089 -4.168 -23.136 1.00 96.31 195 PRO A C 1
ATOM 1514 O O . PRO A 1 195 ? 5.212 -3.034 -22.662 1.00 96.31 195 PRO A O 1
ATOM 1517 N N . PRO A 1 196 ? 4.541 -4.347 -24.355 1.00 94.25 196 PRO A N 1
ATOM 1518 C CA . PRO A 1 196 ? 4.081 -3.233 -25.180 1.00 94.25 196 PRO A CA 1
ATOM 1519 C C . PRO A 1 196 ? 3.085 -2.322 -24.446 1.00 94.25 196 PRO A C 1
ATOM 1521 O O . PRO A 1 196 ? 2.106 -2.789 -23.866 1.00 94.25 196 PRO A O 1
ATOM 1524 N N . GLY A 1 197 ? 3.322 -1.010 -24.502 1.00 90.25 197 GLY A N 1
ATOM 1525 C CA . GLY A 1 197 ? 2.499 0.006 -23.836 1.00 90.25 197 GLY A CA 1
ATOM 1526 C C . GLY A 1 197 ? 2.938 0.342 -22.407 1.00 90.25 197 GLY A C 1
ATOM 1527 O O . GLY A 1 197 ? 2.566 1.396 -21.901 1.00 90.25 197 GLY A O 1
ATOM 1528 N N . VAL A 1 198 ? 3.770 -0.487 -21.771 1.00 96.06 198 VAL A N 1
ATOM 1529 C CA . VAL A 1 198 ? 4.459 -0.120 -20.528 1.00 96.06 198 VAL A CA 1
ATOM 1530 C C . VAL A 1 198 ? 5.638 0.784 -20.878 1.00 96.06 198 VAL A C 1
ATOM 1532 O O . VAL A 1 198 ? 6.400 0.499 -21.802 1.00 96.06 198 VAL A O 1
ATOM 1535 N N . ARG A 1 199 ? 5.803 1.888 -20.145 1.00 94.19 199 ARG A N 1
ATOM 1536 C CA . ARG A 1 199 ? 6.985 2.747 -20.280 1.00 94.19 199 ARG A CA 1
ATOM 1537 C C . ARG A 1 199 ? 8.272 1.944 -20.075 1.00 94.19 199 ARG A C 1
ATOM 1539 O O . ARG A 1 199 ? 8.386 1.193 -19.110 1.00 94.19 199 ARG A O 1
ATOM 1546 N N . THR A 1 200 ? 9.259 2.150 -20.945 1.00 94.38 200 THR A N 1
ATOM 1547 C CA . THR A 1 200 ? 10.502 1.358 -20.976 1.00 94.38 200 THR A CA 1
ATOM 1548 C C . THR A 1 200 ? 11.302 1.429 -19.680 1.00 94.38 200 THR A C 1
ATOM 1550 O O . THR A 1 200 ? 11.968 0.465 -19.327 1.00 94.38 200 THR A O 1
ATOM 1553 N N . ASP A 1 201 ? 11.186 2.525 -18.926 1.00 91.88 201 ASP A N 1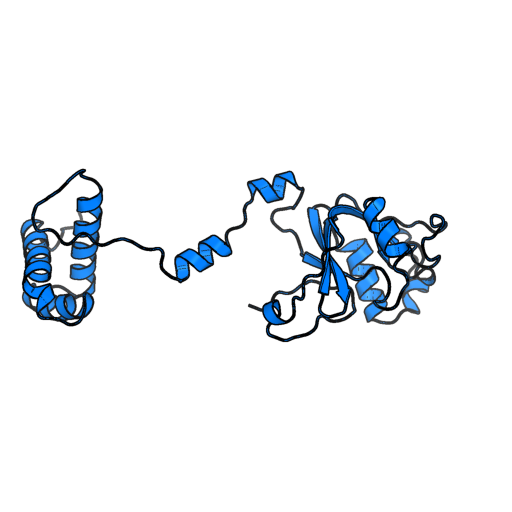
ATOM 1554 C CA . ASP A 1 201 ? 11.877 2.689 -17.652 1.00 91.88 201 ASP A CA 1
ATOM 1555 C C . ASP A 1 201 ? 11.262 1.867 -16.500 1.00 91.88 201 ASP A C 1
ATOM 1557 O O . ASP A 1 201 ? 11.947 1.655 -15.499 1.00 91.88 201 ASP A O 1
ATOM 1561 N N . TYR A 1 202 ? 10.018 1.368 -16.626 1.00 95.19 202 TYR A N 1
ATOM 1562 C CA . TYR A 1 202 ? 9.223 0.675 -15.585 1.00 95.19 202 TYR A CA 1
ATOM 1563 C C . TYR A 1 202 ? 9.581 -0.815 -15.421 1.00 95.19 202 TYR A C 1
ATOM 1565 O O . TYR A 1 202 ? 8.731 -1.712 -15.449 1.00 95.19 202 TYR A O 1
ATOM 1573 N N . VAL A 1 203 ? 10.871 -1.066 -15.215 1.00 95.06 203 VAL A N 1
ATOM 1574 C CA . VAL A 1 203 ? 11.482 -2.405 -15.176 1.00 95.06 203 VAL A CA 1
ATOM 1575 C C . VAL A 1 203 ? 11.364 -3.123 -13.826 1.00 95.06 203 VAL A C 1
ATOM 1577 O O . VAL A 1 203 ? 11.630 -4.319 -13.728 1.00 95.06 203 VAL A O 1
ATOM 1580 N N . HIS A 1 204 ? 10.977 -2.415 -12.762 1.00 94.75 204 HIS A N 1
ATOM 1581 C CA . HIS A 1 204 ? 10.820 -2.986 -11.423 1.00 94.75 204 HIS A CA 1
ATOM 1582 C C . HIS A 1 204 ? 9.356 -3.319 -11.165 1.00 94.75 204 HIS A C 1
ATOM 1584 O O . HIS A 1 204 ? 8.513 -2.423 -11.224 1.00 94.75 204 HIS A O 1
ATOM 1590 N N . LYS A 1 205 ? 9.054 -4.573 -10.819 1.00 96.56 205 LYS A N 1
ATOM 1591 C CA . LYS A 1 205 ? 7.684 -5.082 -10.694 1.00 96.56 205 LYS A CA 1
ATOM 1592 C C . LYS A 1 205 ? 7.426 -5.782 -9.358 1.00 96.56 205 LYS A C 1
ATOM 1594 O O . LYS A 1 205 ? 8.283 -6.490 -8.832 1.00 96.56 205 LYS A O 1
ATOM 1599 N N . LEU A 1 206 ? 6.203 -5.627 -8.853 1.00 97.44 206 LEU A N 1
ATOM 1600 C CA . LEU A 1 206 ? 5.618 -6.440 -7.788 1.00 97.44 206 LEU A CA 1
ATOM 1601 C C . LEU A 1 206 ? 4.310 -7.084 -8.274 1.00 97.44 206 LEU A C 1
ATOM 1603 O O . LEU A 1 206 ? 3.468 -6.375 -8.831 1.00 97.44 206 LEU A O 1
ATOM 1607 N N . PRO A 1 207 ? 4.102 -8.392 -8.043 1.00 98.00 207 PRO A N 1
ATOM 1608 C CA . PRO A 1 207 ? 2.796 -9.026 -8.211 1.00 98.00 207 PRO A CA 1
ATOM 1609 C C . PRO A 1 207 ? 1.789 -8.486 -7.187 1.00 98.00 207 PRO A C 1
ATOM 1611 O O . PRO A 1 207 ? 2.077 -8.456 -5.986 1.00 98.00 207 PRO A O 1
ATOM 1614 N N . ILE A 1 208 ? 0.613 -8.059 -7.652 1.00 97.69 208 ILE A N 1
ATOM 1615 C CA . ILE A 1 208 ? -0.444 -7.470 -6.823 1.00 97.69 208 ILE A CA 1
ATOM 1616 C C . ILE A 1 208 ? -1.811 -8.038 -7.202 1.00 97.69 208 ILE A C 1
ATOM 1618 O O . ILE A 1 208 ? -2.193 -8.081 -8.367 1.00 97.69 208 ILE A O 1
ATOM 1622 N N . HIS A 1 209 ? -2.598 -8.391 -6.192 1.00 97.50 209 HIS A N 1
ATOM 1623 C CA . HIS A 1 209 ? -4.031 -8.584 -6.331 1.00 97.50 209 HIS A CA 1
ATOM 1624 C C . HIS A 1 209 ? -4.755 -7.263 -6.049 1.00 97.50 209 HIS A C 1
ATOM 1626 O O . HIS A 1 209 ? -4.867 -6.832 -4.900 1.00 97.50 209 HIS A O 1
ATOM 1632 N N . TRP A 1 210 ? -5.211 -6.583 -7.101 1.00 97.44 210 TRP A N 1
ATOM 1633 C CA . TRP A 1 210 ? -5.956 -5.334 -6.965 1.00 97.44 210 TRP A CA 1
ATOM 1634 C C . TRP A 1 210 ? -7.371 -5.608 -6.442 1.00 97.44 210 TRP A C 1
ATOM 1636 O O . TRP A 1 210 ? -8.161 -6.275 -7.103 1.00 97.44 210 TRP A O 1
ATOM 1646 N N . LEU A 1 211 ? -7.687 -5.078 -5.259 1.00 95.12 211 LEU A N 1
ATOM 1647 C CA . LEU A 1 211 ? -9.005 -5.202 -4.626 1.00 95.12 211 LEU A CA 1
ATOM 1648 C C . LEU A 1 211 ? -10.000 -4.196 -5.202 1.00 95.12 211 LEU A C 1
ATOM 1650 O O . LEU A 1 211 ? -11.196 -4.463 -5.284 1.00 95.12 211 LEU A O 1
ATOM 1654 N N . ALA A 1 212 ? -9.501 -3.022 -5.583 1.00 94.81 212 ALA A N 1
ATOM 1655 C CA . ALA A 1 212 ? -10.286 -1.984 -6.221 1.00 94.81 212 ALA A CA 1
ATOM 1656 C C . ALA A 1 212 ? -9.395 -1.124 -7.118 1.00 94.81 212 ALA A C 1
ATOM 1658 O O . ALA A 1 212 ? -8.278 -0.768 -6.739 1.00 94.81 212 ALA A O 1
ATOM 1659 N N . THR A 1 213 ? -9.908 -0.762 -8.291 1.00 96.19 213 THR A N 1
ATOM 1660 C CA . THR A 1 213 ? -9.235 0.069 -9.300 1.00 96.19 213 THR A CA 1
ATOM 1661 C C . THR A 1 213 ? -10.217 1.084 -9.872 1.00 96.19 213 THR A C 1
ATOM 1663 O O . THR A 1 213 ? -11.422 0.840 -9.873 1.00 96.19 213 THR A O 1
ATOM 1666 N N . GLY A 1 214 ? -9.720 2.204 -10.398 1.00 91.31 214 GLY A N 1
ATOM 1667 C CA . GLY A 1 214 ? -10.577 3.255 -10.963 1.00 91.31 214 GLY A CA 1
ATOM 1668 C C . GLY A 1 214 ? -11.324 4.076 -9.907 1.00 91.31 214 GLY A C 1
ATOM 1669 O O . GLY A 1 214 ? -12.305 4.741 -10.226 1.00 91.31 214 GLY A O 1
ATOM 1670 N N . ILE A 1 215 ? -10.857 4.036 -8.658 1.00 92.31 215 ILE A N 1
ATOM 1671 C CA . ILE A 1 215 ? -11.374 4.861 -7.568 1.00 92.31 215 ILE A CA 1
ATOM 1672 C C . ILE A 1 215 ? -11.005 6.333 -7.834 1.00 92.31 215 ILE A C 1
ATOM 1674 O O . ILE A 1 215 ? -9.985 6.630 -8.458 1.00 92.31 215 ILE A O 1
ATOM 1678 N N . ASP A 1 216 ? -11.835 7.262 -7.364 1.00 89.31 216 ASP A N 1
ATOM 1679 C CA . ASP A 1 216 ? -11.550 8.703 -7.376 1.00 89.31 216 ASP A CA 1
ATOM 1680 C C . ASP A 1 216 ? -11.862 9.304 -5.999 1.00 89.31 216 ASP A C 1
ATOM 1682 O O . ASP A 1 216 ? -12.718 10.170 -5.832 1.00 89.31 216 ASP A O 1
ATOM 1686 N N . LEU A 1 217 ? -11.210 8.757 -4.970 1.00 88.06 217 LEU A N 1
ATOM 1687 C CA . LEU A 1 217 ? -11.438 9.136 -3.578 1.00 88.06 217 LEU A CA 1
ATOM 1688 C C . LEU A 1 217 ? -10.459 10.234 -3.169 1.00 88.06 217 LEU A C 1
ATOM 1690 O O . LEU A 1 217 ? -9.257 9.975 -3.073 1.00 88.06 217 LEU A O 1
ATOM 1694 N N . ASP A 1 218 ? -10.972 11.430 -2.879 1.00 86.31 218 ASP A N 1
ATOM 1695 C CA . ASP A 1 218 ? -10.192 12.506 -2.264 1.00 86.31 218 ASP A CA 1
ATOM 1696 C C . ASP A 1 218 ? -9.984 12.226 -0.767 1.00 86.31 218 ASP A C 1
ATOM 1698 O O . ASP A 1 218 ? -10.929 12.145 0.018 1.00 86.31 218 ASP A O 1
ATOM 1702 N N . ILE A 1 219 ? -8.723 12.085 -0.367 1.00 83.88 219 ILE A N 1
ATOM 1703 C CA . ILE A 1 219 ? -8.318 11.786 1.011 1.00 83.88 219 ILE A CA 1
ATOM 1704 C C . ILE A 1 219 ? -7.872 13.024 1.791 1.00 83.88 219 ILE A C 1
ATOM 1706 O O . ILE A 1 219 ? -7.368 12.898 2.904 1.00 83.88 219 ILE A O 1
ATOM 1710 N N . THR A 1 220 ? -8.029 14.230 1.244 1.00 79.88 220 THR A N 1
ATOM 1711 C CA . THR A 1 220 ? -7.572 15.471 1.887 1.00 79.88 220 THR A CA 1
ATOM 1712 C C . THR A 1 220 ? -8.209 15.644 3.264 1.00 79.88 220 THR A C 1
ATOM 1714 O O . THR A 1 220 ? -7.508 15.939 4.232 1.00 79.88 220 THR A O 1
ATOM 1717 N N . ALA A 1 221 ? -9.521 15.411 3.374 1.00 75.50 221 ALA A N 1
ATOM 1718 C CA . ALA A 1 221 ? -10.230 15.470 4.652 1.00 75.50 221 ALA A CA 1
ATOM 1719 C C . ALA A 1 221 ? -9.749 14.377 5.623 1.00 75.50 221 ALA A C 1
ATOM 1721 O O . ALA A 1 221 ? -9.537 14.649 6.802 1.00 75.50 221 ALA A O 1
ATOM 1722 N N . LEU A 1 222 ? -9.501 13.169 5.108 1.00 75.31 222 LEU A N 1
ATOM 1723 C CA . LEU A 1 222 ? -9.020 12.023 5.887 1.00 75.31 222 LEU A CA 1
ATOM 1724 C C . LEU A 1 222 ? -7.575 12.199 6.377 1.00 75.31 222 LEU A C 1
ATOM 1726 O O . LEU A 1 222 ? -7.196 11.629 7.393 1.00 75.31 222 LEU A O 1
ATOM 1730 N N . ASN A 1 223 ? -6.772 13.010 5.689 1.00 71.62 223 ASN A N 1
ATOM 1731 C CA . ASN A 1 223 ? -5.376 13.282 6.027 1.00 71.62 223 ASN A CA 1
ATOM 1732 C C . ASN A 1 223 ? -5.192 14.625 6.764 1.00 71.62 223 ASN A C 1
ATOM 1734 O O . ASN A 1 223 ? -4.147 15.274 6.649 1.00 71.62 223 ASN A O 1
ATOM 1738 N N . GLY A 1 224 ? -6.226 15.102 7.468 1.00 74.00 224 GLY A N 1
ATOM 1739 C CA . GLY A 1 224 ? -6.165 16.334 8.264 1.00 74.00 224 GLY A CA 1
ATOM 1740 C C . GLY A 1 224 ? -5.860 17.590 7.439 1.00 74.00 224 GLY A C 1
ATOM 1741 O O . GLY A 1 224 ? -5.128 18.470 7.890 1.00 74.00 224 GLY A O 1
ATOM 1742 N N . GLY A 1 225 ? -6.346 17.647 6.195 1.00 75.06 225 GLY A N 1
ATOM 1743 C CA . GLY A 1 225 ? -6.112 18.754 5.264 1.00 75.06 225 GLY A CA 1
ATOM 1744 C C . GLY A 1 225 ? -4.745 18.737 4.572 1.00 75.06 225 GLY A C 1
ATOM 1745 O O . GLY A 1 225 ? -4.432 19.662 3.820 1.00 75.06 225 GLY A O 1
ATOM 1746 N N . LYS A 1 226 ? -3.910 17.714 4.801 1.00 71.81 226 LYS A N 1
ATOM 1747 C CA . LYS A 1 226 ? -2.554 17.621 4.239 1.00 71.81 226 LYS A CA 1
ATOM 1748 C C . LYS A 1 226 ? -2.521 16.813 2.943 1.00 71.81 226 LYS A C 1
ATOM 1750 O O . LYS A 1 226 ? -3.264 15.854 2.755 1.00 71.81 226 LYS A O 1
ATOM 1755 N N . GLN A 1 227 ? -1.587 17.166 2.065 1.00 72.25 227 GLN A N 1
ATOM 1756 C CA . GLN A 1 227 ? -1.304 16.420 0.835 1.00 72.25 227 GLN A CA 1
ATOM 1757 C C . GLN A 1 227 ? -0.339 15.260 1.106 1.00 72.25 227 GLN A C 1
ATOM 1759 O O . GLN A 1 227 ? 0.504 15.340 2.004 1.00 72.25 227 GLN A O 1
ATOM 1764 N N . LEU A 1 228 ? -0.411 14.196 0.305 1.00 65.38 228 LEU A N 1
ATOM 1765 C CA . LEU A 1 228 ? 0.577 13.120 0.363 1.00 65.38 228 LEU A CA 1
ATOM 1766 C C . LEU A 1 228 ? 1.840 13.489 -0.426 1.00 65.38 228 LEU A C 1
ATOM 1768 O O . LEU A 1 228 ? 1.772 14.008 -1.539 1.00 65.38 228 LEU A O 1
ATOM 1772 N N . CYS A 1 229 ? 3.019 13.182 0.132 1.00 62.16 229 CYS A N 1
ATOM 1773 C CA . CYS A 1 229 ? 4.272 13.338 -0.612 1.00 62.16 229 CYS A CA 1
ATOM 1774 C C . CYS A 1 229 ? 4.345 12.362 -1.804 1.00 62.16 229 CYS A C 1
ATOM 1776 O O . CYS A 1 229 ? 3.848 11.239 -1.708 1.00 62.16 229 CYS A O 1
ATOM 1778 N N . LYS A 1 230 ? 4.985 12.798 -2.900 1.00 55.88 230 LYS A N 1
ATOM 1779 C CA . LYS A 1 230 ? 5.055 12.105 -4.204 1.00 55.88 230 LYS A CA 1
ATOM 1780 C C . LYS A 1 230 ? 5.985 10.878 -4.248 1.00 55.88 230 LYS A C 1
ATOM 1782 O O . LYS A 1 230 ? 6.118 10.263 -5.294 1.00 55.88 230 LYS A O 1
ATOM 1787 N N . CYS A 1 231 ? 6.667 10.556 -3.152 1.00 55.25 231 CYS A N 1
ATOM 1788 C CA . CYS A 1 231 ? 7.608 9.436 -3.091 1.00 55.25 231 CYS A CA 1
ATOM 1789 C C . CYS A 1 231 ? 6.926 8.171 -2.560 1.00 55.25 231 CYS A C 1
ATOM 1791 O O . CYS A 1 231 ? 6.007 8.266 -1.736 1.00 55.25 231 CYS A O 1
ATOM 1793 N N . LEU A 1 232 ? 7.445 7.006 -2.964 1.00 51.22 232 LEU A N 1
ATOM 1794 C CA . LEU A 1 232 ? 7.124 5.740 -2.312 1.00 51.22 232 LEU A CA 1
ATOM 1795 C C . LEU A 1 232 ? 7.509 5.834 -0.835 1.00 51.22 232 LEU A C 1
ATOM 1797 O O . LEU A 1 232 ? 8.626 6.218 -0.488 1.00 51.22 232 LEU A O 1
ATOM 1801 N N . GLY A 1 233 ? 6.575 5.497 0.041 1.00 55.88 233 GLY A N 1
ATOM 1802 C CA . GLY A 1 233 ? 6.804 5.524 1.477 1.00 55.88 233 GLY A CA 1
ATOM 1803 C C . GLY A 1 233 ? 5.682 4.836 2.231 1.00 55.88 233 GLY A C 1
ATOM 1804 O O . GLY A 1 233 ? 4.644 4.498 1.659 1.00 55.88 233 GLY A O 1
ATOM 1805 N N . THR A 1 234 ? 5.880 4.639 3.530 1.00 43.38 234 THR A N 1
ATOM 1806 C CA . THR A 1 234 ? 4.822 4.119 4.395 1.00 43.38 234 THR A CA 1
ATOM 1807 C C . THR A 1 234 ? 3.718 5.164 4.536 1.00 43.38 234 THR A C 1
ATOM 1809 O O . THR A 1 234 ? 3.978 6.352 4.766 1.00 43.38 234 THR A O 1
ATOM 1812 N N . ALA A 1 235 ? 2.466 4.738 4.372 1.00 46.75 235 ALA A N 1
ATOM 1813 C CA . ALA A 1 235 ? 1.312 5.566 4.676 1.00 46.75 235 ALA A CA 1
ATOM 1814 C C . ALA A 1 235 ? 1.172 5.633 6.202 1.00 46.75 235 ALA A C 1
ATOM 1816 O O . ALA A 1 235 ? 0.429 4.873 6.815 1.00 46.75 235 ALA A O 1
ATOM 1817 N N . LYS A 1 236 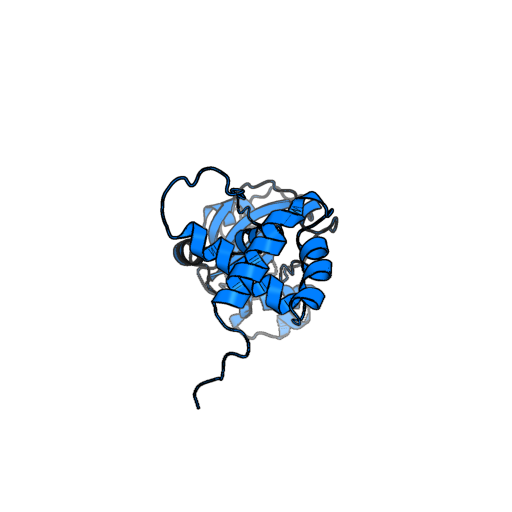? 1.942 6.512 6.850 1.00 36.28 236 LYS A N 1
ATOM 1818 C CA . LYS A 1 236 ? 1.702 6.831 8.258 1.00 36.28 236 LYS A CA 1
ATOM 1819 C C . LYS A 1 236 ? 0.422 7.658 8.337 1.00 36.28 236 LYS A C 1
ATOM 1821 O O . LYS A 1 236 ? 0.447 8.846 8.025 1.00 36.28 236 LYS A O 1
ATOM 1826 N N . ALA A 1 237 ? -0.679 7.026 8.736 1.00 32.06 237 ALA A N 1
ATOM 1827 C CA . ALA A 1 237 ? -1.836 7.745 9.246 1.00 32.06 237 ALA A CA 1
ATOM 1828 C C . ALA A 1 237 ? -1.388 8.459 10.529 1.00 32.06 237 ALA A C 1
ATOM 1830 O O . ALA A 1 237 ? -1.019 7.814 11.510 1.00 32.06 237 ALA A O 1
ATOM 1831 N N . GLY A 1 238 ? -1.314 9.788 10.487 1.00 29.95 238 GLY A N 1
ATOM 1832 C CA . GLY A 1 238 ? -1.229 10.571 11.710 1.00 29.95 238 GLY A CA 1
ATOM 1833 C C . GLY A 1 238 ? -2.584 10.487 12.395 1.00 29.95 238 GLY A C 1
ATOM 1834 O O . GLY A 1 238 ? -3.533 11.084 11.894 1.00 29.95 238 GLY A O 1
ATOM 1835 N N . LEU A 1 239 ? -2.664 9.702 13.469 1.00 26.19 239 LEU A N 1
ATOM 1836 C CA . LEU A 1 239 ? -3.672 9.905 14.509 1.00 26.19 239 LEU A CA 1
ATOM 1837 C C . LEU A 1 239 ? -3.353 11.200 15.262 1.00 26.19 239 LEU A C 1
ATOM 1839 O O . LEU A 1 239 ? -2.144 11.454 15.490 1.00 26.19 239 LEU A O 1
#

pLDDT: mean 82.05, std 15.72, range [26.19, 98.0]

Organism: Acidovorax ebreus (strain TPSY) (NCBI:txid535289)

Secondary structure (DSSP, 8-state):
-----SS-HHHHHHHHHHHHHHGGGSSSHHHHHHHHHHHHTS-HHHHHHHHHHHHHHTTTS-S--TT---------HHHHHHHHT---HHHHHHTT--TTPPEEEE-SS-TTS--HHHHHHHHHTEEEE--GGG--GGGT-HHHHHTS-HHHHHHHHIIIII--TT-EEEEESSSSEEEEEEEE-S--EE-SSPPTTS-TT--EEEEEEEEEEEEEEE-TTTTTTPPPPSS-EE-----